Protein AF-A0AAU9JEK8-F1 (afdb_monomer_lite)

Organism: NCBI:txid1481888

pLDDT: mean 70.21, std 20.93, range [31.23, 92.94]

Secondary structure (DSSP, 8-state):
------------HHHHHHHHHHHHHHHHHHHHHHHHHHTSHHHHHHHHHHHHHHHHHHHHHHTT--HHHHHHHHHHHHHHHHHHHHHHHHHHHHH-HHHHHHSHHHHHHHHHHHHHHHHHHHHHHHTT--SHHHHHHHHHHHHHHHHHHHHHHHHHHHHHHHHTTSSSGGGTSSS--S----------S---S---SSSSSSS-------------

Sequence (216 aa):
MENISNTKGVFSPIEIISASNLLKKQRRNLKVMLSRFYYSKISKILYLFFIMLTVWLLAGIIFGLSQLYFAIAVILLVLMLILAIFEVVYRVFMEGNVTFFSEKWNIADVTCLSISCLICCISFGIAGLISYAGEILAVLINLVRLLLIYF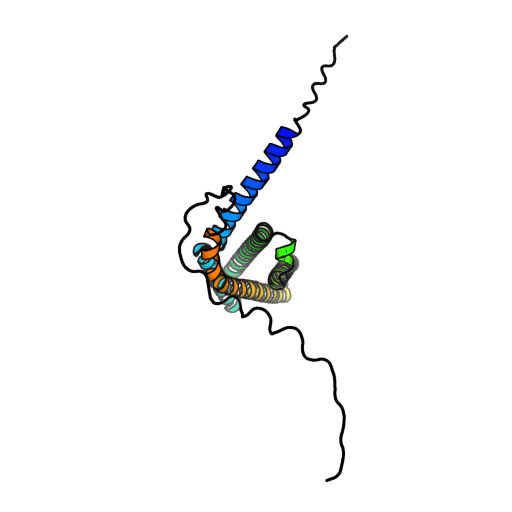KLLRMLNRMKNTEISVNDLNGYGYSNEVQTPTSKDVSDKEINDQEKYNDGVFKFHESSRTDESEG

Structure (mmCIF, N/CA/C/O backbone):
data_AF-A0AAU9JEK8-F1
#
_entry.id   AF-A0AAU9JEK8-F1
#
loop_
_atom_site.group_PDB
_atom_site.id
_atom_site.type_symbol
_atom_site.label_atom_id
_atom_site.label_alt_id
_atom_site.label_comp_id
_atom_site.label_asym_id
_atom_site.label_entity_id
_atom_site.label_seq_id
_atom_site.pdbx_PDB_ins_code
_atom_site.Cartn_x
_atom_site.Cartn_y
_atom_site.Cartn_z
_atom_site.occupancy
_atom_site.B_iso_or_equiv
_atom_site.auth_seq_id
_atom_site.auth_comp_id
_atom_site.auth_asym_id
_atom_site.auth_atom_id
_atom_site.pdbx_PDB_model_num
ATOM 1 N N . MET A 1 1 ? 26.501 12.786 61.036 1.00 40.50 1 MET A N 1
ATOM 2 C CA . MET A 1 1 ? 26.260 11.606 60.182 1.00 40.50 1 MET A CA 1
ATOM 3 C C . MET A 1 1 ? 24.870 11.750 59.607 1.00 40.50 1 MET A C 1
ATOM 5 O O . MET A 1 1 ? 23.923 11.900 60.368 1.00 40.50 1 MET A O 1
ATOM 9 N N . GLU A 1 2 ? 24.804 11.876 58.286 1.00 36.56 2 GLU A N 1
ATOM 10 C CA . GLU A 1 2 ? 23.610 12.233 57.524 1.00 36.56 2 GLU A CA 1
ATOM 11 C C . GLU A 1 2 ? 22.519 11.170 57.639 1.00 36.56 2 GLU A C 1
ATOM 13 O O . GLU A 1 2 ? 22.757 9.973 57.480 1.00 36.56 2 GLU A O 1
ATOM 18 N N . ASN A 1 3 ? 21.309 11.643 57.916 1.00 40.28 3 ASN A N 1
ATOM 19 C CA . ASN A 1 3 ? 20.100 10.844 57.914 1.00 40.28 3 ASN A CA 1
ATOM 20 C C . ASN A 1 3 ? 19.669 10.692 56.449 1.00 40.28 3 ASN A C 1
ATOM 22 O O . ASN A 1 3 ? 19.211 11.653 55.833 1.00 40.28 3 ASN A O 1
ATOM 26 N N . ILE A 1 4 ? 19.877 9.510 55.870 1.00 50.03 4 ILE A N 1
ATOM 27 C CA . ILE A 1 4 ? 19.468 9.202 54.497 1.00 50.03 4 ILE A CA 1
ATOM 28 C C . ILE A 1 4 ? 17.936 9.120 54.474 1.00 50.03 4 ILE A C 1
ATOM 30 O O . ILE A 1 4 ? 17.342 8.085 54.781 1.00 50.03 4 ILE A O 1
ATOM 34 N N . SER A 1 5 ? 17.288 10.224 54.105 1.00 49.06 5 SER A N 1
ATOM 35 C CA . SER A 1 5 ? 15.871 10.276 53.751 1.00 49.06 5 SER A CA 1
ATOM 36 C C . SER A 1 5 ? 15.657 9.567 52.413 1.00 49.06 5 SER A C 1
ATOM 38 O O . SER A 1 5 ? 15.651 10.159 51.338 1.00 49.06 5 SER A O 1
ATOM 40 N N . ASN A 1 6 ? 15.482 8.249 52.469 1.00 43.00 6 ASN A N 1
ATOM 41 C CA . ASN A 1 6 ? 15.129 7.446 51.304 1.00 43.00 6 ASN A CA 1
ATOM 42 C C . ASN A 1 6 ? 13.612 7.543 51.059 1.00 43.00 6 ASN A C 1
ATOM 44 O O . ASN A 1 6 ? 12.853 6.607 51.308 1.00 43.00 6 ASN A O 1
ATOM 48 N N . THR A 1 7 ? 13.152 8.700 50.585 1.00 48.22 7 THR A N 1
ATOM 49 C CA . THR A 1 7 ? 11.803 8.901 50.037 1.00 48.22 7 THR A CA 1
ATOM 50 C C . THR A 1 7 ? 11.705 8.233 48.666 1.00 48.22 7 THR A C 1
ATOM 52 O O . THR A 1 7 ? 11.628 8.875 47.620 1.00 48.22 7 THR A O 1
ATOM 55 N N . LYS A 1 8 ? 11.694 6.897 48.649 1.00 50.59 8 LYS A N 1
ATOM 56 C CA . LYS A 1 8 ? 11.219 6.149 47.484 1.00 50.59 8 LYS A CA 1
ATOM 57 C C . LYS A 1 8 ? 9.708 6.324 47.429 1.00 50.59 8 LYS A C 1
ATOM 59 O O . LYS A 1 8 ? 8.990 5.727 48.223 1.00 50.59 8 LYS A O 1
ATOM 64 N N . GLY A 1 9 ? 9.256 7.193 46.526 1.00 54.62 9 GLY A N 1
ATOM 65 C CA . GLY A 1 9 ? 7.851 7.413 46.205 1.00 54.62 9 GLY A CA 1
ATOM 66 C C . GLY A 1 9 ? 7.169 6.097 45.846 1.00 54.62 9 GLY A C 1
ATOM 67 O O . GLY A 1 9 ? 7.267 5.610 44.722 1.00 54.62 9 GLY A O 1
ATOM 68 N N . VAL A 1 10 ? 6.502 5.509 46.834 1.00 52.62 10 VAL A N 1
ATOM 69 C CA . VAL A 1 10 ? 5.574 4.402 46.649 1.00 52.62 10 VAL A CA 1
ATOM 70 C C . VAL A 1 10 ? 4.307 5.031 46.090 1.00 52.62 10 VAL A C 1
ATOM 72 O O . VAL A 1 10 ? 3.484 5.544 46.844 1.00 52.62 10 VAL A O 1
ATOM 75 N N . PHE A 1 11 ? 4.180 5.054 44.763 1.00 55.59 11 PHE A N 1
ATOM 76 C CA . PHE A 1 11 ? 2.896 5.340 44.130 1.00 55.59 11 PHE A CA 1
ATOM 77 C C . PHE A 1 11 ? 1.850 4.417 44.753 1.00 55.59 11 PHE A C 1
ATOM 79 O O . PHE A 1 11 ? 2.025 3.193 44.783 1.00 55.59 11 PHE A O 1
ATOM 86 N N . SER A 1 12 ? 0.788 5.008 45.295 1.00 58.62 12 SER A N 1
ATOM 87 C CA . SER A 1 12 ? -0.292 4.251 45.917 1.00 58.62 12 SER A CA 1
ATOM 88 C C . SER A 1 12 ? -0.895 3.302 44.870 1.00 58.62 12 SER A C 1
ATOM 90 O O . SER A 1 12 ? -1.142 3.731 43.739 1.00 58.62 12 SER A O 1
ATOM 92 N N . PRO A 1 13 ? -1.191 2.031 45.203 1.00 59.28 13 PRO A N 1
ATOM 93 C CA . PRO A 1 13 ? -1.849 1.096 44.285 1.00 59.28 13 PRO A CA 1
ATOM 94 C C . PRO A 1 13 ? -3.120 1.683 43.647 1.00 59.28 13 PRO A C 1
ATOM 96 O O . PRO A 1 13 ? -3.447 1.377 42.502 1.00 59.28 13 PRO A O 1
ATOM 99 N N . ILE A 1 14 ? -3.800 2.587 44.359 1.00 60.38 14 ILE A N 1
ATOM 100 C CA . ILE A 1 14 ? -5.015 3.283 43.920 1.00 60.38 14 ILE A CA 1
ATOM 101 C C . ILE A 1 14 ? -4.718 4.263 42.768 1.00 60.38 14 ILE A C 1
ATOM 103 O O . ILE A 1 14 ? -5.499 4.361 41.819 1.00 60.38 14 ILE A O 1
ATOM 107 N N . GLU A 1 15 ? -3.566 4.937 42.792 1.00 59.31 15 GLU A N 1
ATOM 108 C CA . GLU A 1 15 ? -3.129 5.858 41.733 1.00 59.31 15 GLU A CA 1
ATOM 109 C C . GLU A 1 15 ? -2.743 5.102 40.455 1.00 59.31 15 GLU A C 1
ATOM 111 O O . GLU A 1 15 ? -3.094 5.525 39.351 1.00 59.31 15 GLU A O 1
ATOM 116 N N . ILE A 1 16 ? -2.113 3.929 40.594 1.00 61.06 16 ILE A N 1
ATOM 117 C CA . ILE A 1 16 ? -1.742 3.058 39.466 1.00 61.06 16 ILE A CA 1
ATOM 118 C C . ILE A 1 16 ? -3.001 2.480 38.793 1.00 61.06 16 ILE A C 1
ATOM 120 O O . ILE A 1 16 ? -3.101 2.449 37.561 1.00 61.06 16 ILE A O 1
ATOM 124 N N . ILE A 1 17 ? -4.005 2.081 39.582 1.00 62.56 17 ILE A N 1
ATOM 125 C CA . ILE A 1 17 ? -5.293 1.587 39.070 1.00 62.56 17 ILE A CA 1
ATOM 126 C C . ILE A 1 17 ? -6.051 2.712 38.346 1.00 62.56 17 ILE A C 1
ATOM 128 O O . ILE A 1 17 ? -6.541 2.495 37.234 1.00 62.56 17 ILE A O 1
ATOM 132 N N . SER A 1 18 ? -6.077 3.926 38.906 1.00 64.31 18 SER A N 1
ATOM 133 C CA . SER A 1 18 ? -6.700 5.104 38.283 1.00 64.31 18 SER A CA 1
ATOM 134 C C . SER A 1 18 ? -6.038 5.483 36.950 1.00 64.31 18 SER A C 1
ATOM 136 O O . SER A 1 18 ? -6.721 5.581 35.925 1.00 64.31 18 SER A O 1
ATOM 138 N N . ALA A 1 19 ? -4.704 5.580 36.912 1.00 67.31 19 ALA A N 1
ATOM 139 C CA . ALA A 1 19 ? -3.955 5.886 35.693 1.00 67.31 19 ALA A CA 1
ATOM 140 C C . ALA A 1 19 ? -4.162 4.819 34.604 1.00 67.31 19 ALA A C 1
ATOM 142 O O . ALA A 1 19 ? -4.384 5.147 33.435 1.00 67.31 19 ALA A O 1
ATOM 143 N N . SER A 1 20 ? -4.181 3.535 34.978 1.00 70.19 20 SER A N 1
ATOM 144 C CA . SER A 1 20 ? -4.430 2.440 34.031 1.00 70.19 20 SER A CA 1
ATOM 145 C C . SER A 1 20 ? -5.839 2.490 33.418 1.00 70.19 20 SER A C 1
ATOM 147 O O . SER A 1 20 ? -6.014 2.207 32.229 1.00 70.19 20 SER A O 1
ATOM 149 N N . ASN A 1 21 ? -6.844 2.906 34.193 1.00 73.56 21 ASN A N 1
ATOM 150 C CA . ASN A 1 21 ? -8.224 3.043 33.730 1.00 73.56 21 ASN A CA 1
ATOM 151 C C . ASN A 1 21 ? -8.407 4.276 32.832 1.00 73.56 21 ASN A C 1
ATOM 153 O O . ASN A 1 21 ? -9.113 4.196 31.822 1.00 73.56 21 ASN A O 1
ATOM 157 N N . LEU A 1 22 ? -7.715 5.380 33.127 1.00 73.38 22 LEU A N 1
ATOM 158 C CA . LEU A 1 22 ? -7.681 6.564 32.264 1.00 73.38 22 LEU A CA 1
ATOM 159 C C . LEU A 1 22 ? -7.010 6.269 30.917 1.00 73.38 22 LEU A C 1
ATOM 161 O O . LEU A 1 22 ? -7.574 6.607 29.875 1.00 73.38 22 LEU A O 1
ATOM 165 N N . LEU A 1 23 ? -5.878 5.558 30.912 1.00 76.38 23 LEU A N 1
ATOM 166 C CA . LEU A 1 23 ? -5.201 5.132 29.680 1.00 76.38 23 LEU A CA 1
ATOM 167 C C . LEU A 1 23 ? -6.080 4.198 28.838 1.00 76.38 23 LEU A C 1
ATOM 169 O O . LEU A 1 23 ? -6.168 4.354 27.618 1.00 76.38 23 LEU A O 1
ATOM 173 N N . LYS A 1 24 ? -6.798 3.260 29.472 1.00 77.62 24 LYS A N 1
ATOM 174 C CA . LYS A 1 24 ? -7.780 2.402 28.784 1.00 77.62 24 LYS A CA 1
ATOM 175 C C . LYS A 1 24 ? -8.913 3.222 28.160 1.00 77.62 24 LYS A C 1
ATOM 177 O O . LYS A 1 24 ? -9.286 2.959 27.014 1.00 77.62 24 LYS A O 1
ATOM 182 N N . LYS A 1 25 ? -9.440 4.222 28.875 1.00 77.06 25 LYS A N 1
ATOM 183 C CA . LYS A 1 25 ? -10.507 5.107 28.379 1.00 77.06 25 LYS A CA 1
ATOM 184 C C . LYS A 1 25 ? -10.027 5.964 27.205 1.00 77.06 25 LYS A C 1
ATOM 186 O O . LYS A 1 25 ? -10.695 6.003 26.174 1.00 77.06 25 LYS A O 1
ATOM 191 N N . GLN A 1 26 ? -8.848 6.576 27.312 1.00 80.56 26 GLN A N 1
ATOM 192 C CA . GLN A 1 26 ? -8.247 7.354 26.224 1.00 80.56 26 GLN A CA 1
ATOM 193 C C . GLN A 1 26 ? -7.974 6.490 24.990 1.00 80.56 26 GLN A C 1
ATOM 195 O O . GLN A 1 26 ? -8.337 6.880 23.882 1.00 80.56 26 GLN A O 1
ATOM 200 N N . ARG A 1 27 ? -7.431 5.278 25.169 1.00 79.56 27 ARG A N 1
ATOM 201 C CA . ARG A 1 27 ? -7.212 4.328 24.068 1.00 79.56 27 ARG A CA 1
ATOM 202 C C . ARG A 1 27 ? -8.519 3.949 23.374 1.00 79.56 27 ARG A C 1
ATOM 204 O O . ARG A 1 27 ? -8.547 3.867 22.148 1.00 79.56 27 ARG A O 1
ATOM 211 N N . ARG A 1 28 ? -9.603 3.741 24.130 1.00 80.12 28 ARG A N 1
ATOM 212 C CA . AR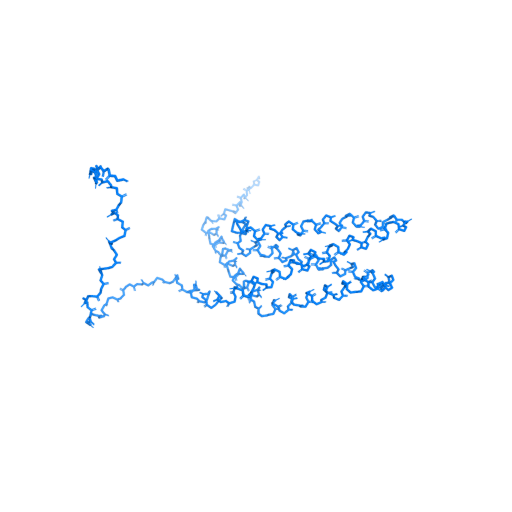G A 1 28 ? -10.933 3.452 23.569 1.00 80.12 28 ARG A CA 1
ATOM 213 C C . ARG A 1 28 ? -11.472 4.643 22.771 1.00 80.12 28 ARG A C 1
ATOM 215 O O . ARG A 1 28 ? -11.923 4.445 21.648 1.00 80.12 28 ARG A O 1
ATOM 222 N N . ASN A 1 29 ? -11.366 5.860 23.298 1.00 80.50 29 ASN A N 1
ATOM 223 C CA . ASN A 1 29 ? -11.816 7.067 22.599 1.00 80.50 29 ASN A CA 1
ATOM 224 C C . ASN A 1 29 ? -11.028 7.307 21.306 1.00 80.50 29 ASN A C 1
ATOM 226 O O . ASN A 1 29 ? -11.627 7.556 20.260 1.00 80.50 29 ASN A O 1
ATOM 230 N N . LEU A 1 30 ? -9.700 7.157 21.359 1.00 82.81 30 LEU A N 1
ATOM 231 C CA . LEU A 1 30 ? -8.834 7.268 20.189 1.00 82.81 30 LEU A CA 1
ATOM 232 C C . LEU A 1 30 ? -9.221 6.235 19.127 1.00 82.81 30 LEU A C 1
ATOM 234 O O . LEU A 1 30 ? -9.398 6.581 17.966 1.00 82.81 30 LEU A O 1
ATOM 238 N N . LYS A 1 31 ? -9.433 4.980 19.535 1.00 80.75 31 LYS A N 1
ATOM 239 C CA . LYS A 1 31 ? -9.868 3.893 18.652 1.00 80.75 31 LYS A CA 1
ATOM 240 C C . LYS A 1 31 ? -11.189 4.210 17.940 1.00 80.75 31 LYS A C 1
ATOM 242 O O . LYS A 1 31 ? -11.297 3.994 16.737 1.00 80.75 31 LYS A O 1
ATOM 247 N N . VAL A 1 32 ? -12.175 4.748 18.661 1.00 80.12 32 VAL A N 1
ATOM 248 C CA . VAL A 1 32 ? -13.479 5.127 18.088 1.00 80.12 32 VAL A CA 1
ATOM 249 C C . VAL A 1 32 ? -13.329 6.287 17.103 1.00 80.12 32 VAL A C 1
ATOM 251 O O . VAL A 1 32 ? -13.846 6.207 15.988 1.00 80.12 32 VAL A O 1
ATOM 254 N N . MET A 1 33 ? -12.583 7.335 17.464 1.00 81.50 33 MET A N 1
ATOM 255 C CA . MET A 1 33 ? -12.317 8.460 16.558 1.00 81.50 33 MET A CA 1
ATOM 256 C C . MET A 1 33 ? -11.614 8.008 15.279 1.00 81.50 33 MET A C 1
ATOM 258 O O . MET A 1 33 ? -12.041 8.373 14.184 1.00 81.50 33 MET A O 1
ATOM 262 N N . LEU A 1 34 ? -10.595 7.159 15.414 1.00 82.38 34 LEU A N 1
ATOM 263 C CA . LEU A 1 34 ? -9.907 6.559 14.280 1.00 82.38 34 LEU A CA 1
ATOM 264 C C . LEU A 1 34 ? -10.888 5.757 13.408 1.00 82.38 34 LEU A C 1
ATOM 266 O O . LEU A 1 34 ? -10.989 6.007 12.210 1.00 82.38 34 LEU A O 1
ATOM 270 N N . SER A 1 35 ? -11.715 4.889 13.995 1.00 82.19 35 SER A N 1
ATOM 271 C CA . SER A 1 35 ? -12.656 4.088 13.196 1.00 82.19 35 SER A CA 1
ATOM 272 C C . SER A 1 35 ? -13.631 4.939 12.388 1.00 82.19 35 SER A C 1
ATOM 274 O O . SER A 1 35 ? -13.874 4.648 11.217 1.00 82.19 35 SER A O 1
ATOM 276 N N . ARG A 1 36 ? -14.112 6.048 12.959 1.00 82.25 36 ARG A N 1
ATOM 277 C CA . ARG A 1 36 ? -14.990 6.988 12.256 1.00 82.25 36 ARG A CA 1
ATOM 278 C C . ARG A 1 36 ? -14.280 7.653 11.084 1.00 82.25 36 ARG A C 1
ATOM 280 O O . ARG A 1 36 ? -14.879 7.810 10.025 1.00 82.25 36 ARG A O 1
ATOM 287 N N . PHE A 1 37 ? -13.010 8.017 11.252 1.00 83.50 37 PHE A N 1
ATOM 288 C CA . PHE A 1 37 ? -12.215 8.601 10.177 1.00 83.50 37 PHE A CA 1
ATOM 289 C C . PHE A 1 37 ? -11.942 7.593 9.052 1.00 83.50 37 PHE A C 1
ATOM 291 O O . PHE A 1 37 ? -12.109 7.918 7.877 1.00 83.50 37 PHE A O 1
ATOM 298 N N . TYR A 1 38 ? -11.588 6.356 9.396 1.00 83.31 38 TYR A N 1
ATOM 299 C CA . TYR A 1 38 ? -11.256 5.310 8.428 1.00 83.31 38 TYR A CA 1
ATOM 300 C C . TYR A 1 38 ? -12.445 4.858 7.581 1.00 83.31 38 TYR A C 1
ATOM 302 O O . TYR A 1 38 ? -12.305 4.661 6.380 1.00 83.31 38 TYR A O 1
ATOM 310 N N . TYR A 1 39 ? -13.631 4.744 8.178 1.00 80.94 39 TYR A N 1
ATOM 311 C CA . TYR A 1 39 ? -14.855 4.406 7.444 1.00 80.94 39 TYR A CA 1
ATOM 312 C C . TYR A 1 39 ? -15.579 5.633 6.872 1.00 80.94 39 TYR A C 1
ATOM 314 O O . TYR A 1 39 ? -16.669 5.509 6.314 1.00 80.94 39 TYR A O 1
ATOM 322 N N . SER A 1 40 ? -14.988 6.826 6.981 1.00 83.38 40 SER A N 1
ATOM 323 C CA . SER A 1 40 ? -15.568 8.040 6.414 1.00 83.38 40 SER A CA 1
ATOM 324 C C . SER A 1 40 ? -15.543 8.031 4.881 1.00 83.38 40 SER A C 1
ATOM 326 O O . SER A 1 40 ? -14.699 7.401 4.237 1.00 83.38 40 SER A O 1
ATOM 328 N N . LYS A 1 41 ? -16.428 8.835 4.279 1.00 83.56 41 LYS A N 1
ATOM 329 C CA . LYS A 1 41 ? -16.431 9.092 2.829 1.00 83.56 41 LYS A CA 1
ATOM 330 C C . LYS A 1 41 ? -15.093 9.655 2.331 1.00 83.56 41 LYS A C 1
ATOM 332 O O . LYS A 1 41 ? -14.695 9.362 1.210 1.00 83.56 41 LYS A O 1
ATOM 337 N N . ILE A 1 42 ? -14.379 10.409 3.172 1.00 85.31 42 ILE A N 1
ATOM 338 C CA . ILE A 1 42 ? -13.066 10.984 2.842 1.00 85.31 42 ILE A CA 1
ATOM 339 C C . ILE A 1 42 ? -12.050 9.868 2.584 1.00 85.31 42 ILE A C 1
ATOM 341 O O . ILE A 1 42 ? -11.325 9.921 1.594 1.00 85.31 42 ILE A O 1
ATOM 345 N N . SER A 1 43 ? -12.037 8.823 3.418 1.00 84.00 43 SER A N 1
ATOM 346 C CA . SER A 1 43 ? -11.130 7.687 3.225 1.00 84.00 43 SER A CA 1
ATOM 347 C C . SER A 1 43 ? -11.391 6.974 1.895 1.00 84.00 43 SER A C 1
ATOM 349 O O . SER A 1 43 ? -10.459 6.700 1.145 1.00 84.00 43 SER A O 1
ATOM 351 N N . LYS A 1 44 ? -12.663 6.776 1.524 1.00 84.38 44 LYS A N 1
ATOM 352 C CA . LYS A 1 44 ? -13.042 6.194 0.222 1.00 84.38 44 LYS A CA 1
ATOM 353 C C . LYS A 1 44 ? -12.552 7.022 -0.963 1.00 84.38 44 LYS A C 1
ATOM 355 O O . LYS A 1 44 ? -12.034 6.460 -1.926 1.00 84.38 44 LYS A O 1
ATOM 360 N N . ILE A 1 45 ? -12.691 8.346 -0.881 1.00 87.69 45 ILE A N 1
ATOM 361 C CA . ILE A 1 45 ? -12.191 9.269 -1.908 1.00 87.69 45 ILE A CA 1
ATOM 362 C C . ILE A 1 45 ? -10.667 9.156 -2.025 1.00 87.69 45 ILE A C 1
ATOM 364 O O . ILE A 1 45 ? -10.154 9.100 -3.140 1.00 87.69 45 ILE A O 1
ATOM 368 N N . LEU A 1 46 ? -9.946 9.043 -0.903 1.00 88.56 46 LEU A N 1
ATOM 369 C CA . LEU A 1 46 ? -8.496 8.825 -0.910 1.00 88.56 46 LEU A CA 1
ATOM 370 C C . LEU A 1 46 ? -8.113 7.508 -1.602 1.00 88.56 46 LEU A C 1
ATOM 372 O O . LEU A 1 46 ? -7.198 7.510 -2.422 1.00 88.56 46 LEU A O 1
ATOM 376 N N . TYR A 1 47 ? -8.824 6.401 -1.354 1.00 87.88 47 TYR A N 1
ATOM 377 C CA . TYR A 1 47 ? -8.571 5.142 -2.074 1.00 87.88 47 TYR A CA 1
ATOM 378 C C . TYR A 1 47 ? -8.805 5.272 -3.573 1.00 87.88 47 TYR A C 1
ATOM 380 O O . TYR A 1 47 ? -7.983 4.806 -4.359 1.00 87.88 47 TYR A O 1
ATOM 388 N N . LEU A 1 48 ? -9.890 5.931 -3.977 1.00 88.56 48 LEU A N 1
ATOM 389 C CA . LEU A 1 48 ? -10.177 6.160 -5.389 1.00 88.56 48 LEU A CA 1
ATOM 390 C C . LEU A 1 48 ? -9.101 7.037 -6.044 1.00 88.56 48 LEU A C 1
ATOM 392 O O . LEU A 1 48 ? -8.652 6.733 -7.147 1.00 88.56 48 LEU A O 1
ATOM 396 N N . PHE A 1 49 ? -8.625 8.065 -5.341 1.00 91.19 49 PHE A N 1
ATOM 397 C CA . PHE A 1 49 ? -7.498 8.881 -5.781 1.00 91.19 49 PHE A CA 1
ATOM 398 C C . PHE A 1 49 ? -6.220 8.048 -5.958 1.00 91.19 49 PHE A C 1
ATOM 400 O O . PHE A 1 49 ? -5.578 8.145 -7.001 1.00 91.19 49 PHE A O 1
ATOM 407 N N . PHE A 1 50 ? -5.878 7.173 -5.004 1.00 90.50 50 PHE A N 1
ATOM 408 C CA . PHE A 1 50 ? -4.719 6.284 -5.144 1.00 90.50 50 PHE A CA 1
ATOM 409 C C . PHE A 1 50 ? -4.867 5.298 -6.302 1.00 90.50 50 PHE A C 1
ATOM 411 O O . PHE A 1 50 ? -3.887 5.033 -6.996 1.00 90.50 50 PHE A O 1
ATOM 418 N N . ILE A 1 51 ? -6.072 4.786 -6.560 1.00 90.19 51 ILE A N 1
ATOM 419 C CA . ILE A 1 51 ? -6.341 3.932 -7.725 1.00 90.19 51 ILE A CA 1
ATOM 420 C C . ILE A 1 51 ? -6.078 4.711 -9.017 1.00 90.19 51 ILE A C 1
ATOM 422 O O . ILE A 1 51 ? -5.334 4.228 -9.869 1.00 90.19 51 ILE A O 1
ATOM 426 N N . MET A 1 52 ? -6.622 5.925 -9.143 1.00 92.44 52 MET A N 1
ATOM 427 C CA . MET A 1 52 ? -6.403 6.778 -10.318 1.00 92.44 52 MET A CA 1
ATOM 428 C C . M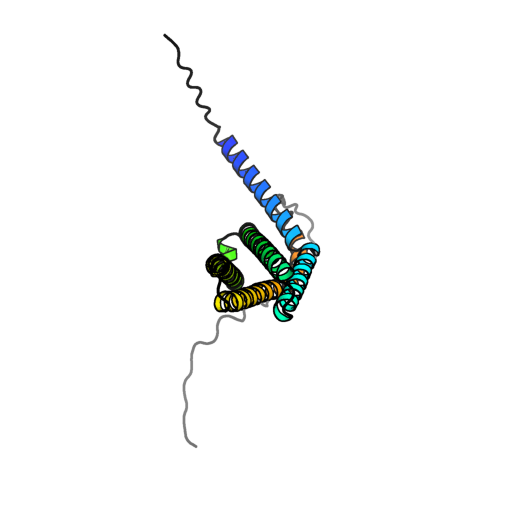ET A 1 52 ? -4.921 7.112 -10.509 1.00 92.44 52 MET A C 1
ATOM 430 O O . MET A 1 52 ? -4.408 7.008 -11.622 1.00 92.44 52 MET A O 1
ATOM 434 N N . LEU A 1 53 ? -4.212 7.435 -9.424 1.00 91.62 53 LEU A N 1
ATOM 435 C CA . LEU A 1 53 ? -2.772 7.686 -9.448 1.00 91.62 53 LEU A CA 1
ATOM 436 C C . LEU A 1 53 ? -1.993 6.445 -9.905 1.00 91.62 53 LEU A C 1
ATOM 438 O O . LEU A 1 53 ? -1.089 6.553 -10.727 1.00 91.62 53 LEU A O 1
ATOM 442 N N . THR A 1 54 ? -2.372 5.259 -9.426 1.00 88.62 54 THR A N 1
ATOM 443 C CA . THR A 1 54 ? -1.747 3.984 -9.811 1.00 88.62 54 THR A CA 1
ATOM 444 C C . THR A 1 54 ? -1.960 3.695 -11.299 1.00 88.62 54 THR A C 1
ATOM 446 O O . THR A 1 54 ? -1.015 3.328 -11.992 1.00 88.62 54 THR A O 1
ATOM 449 N N . VAL A 1 55 ? -3.168 3.919 -11.826 1.00 89.19 55 VAL A N 1
ATOM 450 C CA . VAL A 1 55 ? -3.464 3.759 -13.261 1.00 89.19 55 VAL A CA 1
ATOM 451 C C . VAL A 1 55 ? -2.678 4.762 -14.107 1.00 89.19 55 VAL A C 1
ATOM 453 O O . VAL A 1 55 ? -2.117 4.388 -15.135 1.00 89.19 55 VAL A O 1
ATOM 456 N N . TRP A 1 56 ? -2.591 6.019 -13.667 1.00 90.38 56 TRP A N 1
ATOM 457 C CA . TRP A 1 56 ? -1.822 7.051 -14.362 1.00 90.38 56 TRP A CA 1
ATOM 458 C C . TRP A 1 56 ? -0.330 6.704 -14.438 1.00 90.38 56 TRP A C 1
ATOM 460 O O . TRP A 1 56 ? 0.266 6.787 -15.512 1.00 90.38 56 TRP A O 1
ATOM 470 N N . LEU A 1 57 ? 0.252 6.235 -13.332 1.00 88.50 57 LEU A N 1
ATOM 471 C CA . LEU A 1 57 ? 1.638 5.765 -13.286 1.00 88.50 57 LEU A CA 1
ATOM 472 C C . LEU A 1 57 ? 1.865 4.530 -14.166 1.00 88.50 57 LEU A C 1
ATOM 474 O O . LEU A 1 57 ? 2.887 4.444 -14.846 1.00 88.50 57 LEU A O 1
ATOM 478 N N . LEU A 1 58 ? 0.911 3.594 -14.189 1.00 86.06 58 LEU A N 1
ATOM 479 C CA . LEU A 1 58 ? 0.978 2.406 -15.042 1.00 86.06 58 LEU A CA 1
ATOM 480 C C . LEU A 1 58 ? 1.008 2.797 -16.522 1.00 86.06 58 LEU A C 1
ATOM 482 O O . LEU A 1 58 ? 1.861 2.315 -17.265 1.00 86.06 58 LEU A O 1
ATOM 486 N N . ALA A 1 59 ? 0.113 3.697 -16.934 1.00 86.44 59 ALA A N 1
ATOM 487 C CA . ALA A 1 59 ? 0.083 4.212 -18.296 1.00 86.44 59 ALA A CA 1
ATOM 488 C C . ALA A 1 59 ? 1.421 4.869 -18.655 1.00 86.44 59 ALA A C 1
ATOM 490 O O . ALA A 1 59 ? 2.002 4.556 -19.690 1.00 86.44 59 ALA A O 1
ATOM 491 N N . GLY A 1 60 ? 1.956 5.720 -17.780 1.00 84.31 60 GLY A N 1
ATOM 492 C CA . GLY A 1 60 ? 3.213 6.404 -18.056 1.00 84.31 60 GLY A CA 1
ATOM 493 C C . GLY A 1 60 ? 4.433 5.486 -18.173 1.00 84.31 60 GLY A C 1
ATOM 494 O O . GLY A 1 60 ? 5.317 5.759 -18.985 1.00 84.31 60 GLY A O 1
ATOM 495 N N . ILE A 1 61 ? 4.464 4.375 -17.430 1.00 81.56 61 ILE A N 1
ATOM 496 C CA . ILE A 1 61 ? 5.502 3.342 -17.575 1.00 81.56 61 ILE A CA 1
ATOM 497 C C . ILE A 1 61 ? 5.342 2.585 -18.902 1.00 81.56 61 ILE A C 1
ATOM 499 O O . ILE A 1 61 ? 6.333 2.361 -19.592 1.00 81.56 61 ILE A O 1
ATOM 503 N N . ILE A 1 62 ? 4.114 2.219 -19.287 1.00 81.88 62 ILE A N 1
ATOM 504 C CA . ILE A 1 62 ? 3.843 1.465 -20.526 1.00 81.88 62 ILE A CA 1
ATOM 505 C C . ILE A 1 62 ? 4.144 2.300 -21.775 1.00 81.88 62 ILE A C 1
ATOM 507 O O . ILE A 1 62 ? 4.729 1.789 -22.727 1.00 81.88 62 ILE A O 1
ATOM 511 N N . PHE A 1 63 ? 3.774 3.582 -21.779 1.00 83.50 63 PHE A N 1
ATOM 512 C CA . PHE A 1 63 ? 3.997 4.476 -22.921 1.00 83.50 63 PHE A CA 1
ATOM 513 C C . PHE A 1 63 ? 5.437 5.000 -23.024 1.00 83.50 63 PHE A C 1
ATOM 515 O O . PHE A 1 63 ? 5.718 5.815 -23.900 1.00 83.50 63 PHE A O 1
ATOM 522 N N . GLY A 1 64 ? 6.351 4.537 -22.162 1.00 71.12 64 GLY A N 1
ATOM 523 C CA . GLY A 1 64 ? 7.773 4.864 -22.262 1.00 71.12 64 GLY A CA 1
ATOM 524 C C . GLY A 1 64 ? 8.055 6.358 -22.106 1.00 71.12 64 GLY A C 1
ATOM 525 O O . GLY A 1 64 ? 8.846 6.920 -22.864 1.00 71.12 64 GLY A O 1
ATOM 526 N N . LEU A 1 65 ? 7.386 7.019 -21.153 1.00 70.50 65 LEU A N 1
ATOM 527 C CA . LEU A 1 65 ? 7.650 8.427 -20.851 1.00 70.50 65 LEU A CA 1
ATOM 528 C C . LEU A 1 65 ? 9.111 8.637 -20.406 1.00 70.50 65 LEU A C 1
ATOM 530 O O . LEU A 1 65 ? 9.797 7.706 -19.992 1.00 70.50 65 LEU A O 1
ATOM 534 N N . SER A 1 66 ? 9.584 9.883 -20.506 1.00 79.19 66 SER A N 1
ATOM 535 C CA . SER A 1 66 ? 10.985 10.272 -20.281 1.00 79.19 66 SER A CA 1
ATOM 536 C C . SER A 1 66 ? 11.596 9.727 -18.977 1.00 79.19 66 SER A C 1
ATOM 538 O O . SER A 1 66 ? 10.899 9.466 -17.998 1.00 79.19 66 SER A O 1
ATOM 540 N N . GLN A 1 67 ? 12.932 9.640 -18.911 1.00 79.00 67 GLN A N 1
ATOM 541 C CA . GLN A 1 67 ? 13.652 9.203 -17.700 1.00 79.00 67 GLN A CA 1
ATOM 542 C C . GLN A 1 67 ? 13.251 9.989 -16.437 1.00 79.00 67 GLN A C 1
ATOM 544 O O . GLN A 1 67 ? 13.167 9.422 -15.347 1.00 79.00 67 GLN A O 1
ATOM 549 N N . LEU A 1 68 ? 12.938 11.282 -16.583 1.00 82.50 68 LEU A N 1
ATOM 550 C CA . LEU A 1 68 ? 12.430 12.113 -15.490 1.00 82.50 68 LEU A CA 1
ATOM 551 C C . LEU A 1 68 ? 11.078 11.605 -14.967 1.00 82.50 68 LEU A C 1
ATOM 553 O O . LEU A 1 68 ? 10.872 11.540 -13.756 1.00 82.50 68 LEU A O 1
ATOM 557 N N . TYR A 1 69 ? 10.171 11.212 -15.865 1.00 84.75 69 TYR A N 1
ATOM 558 C CA . TYR A 1 69 ? 8.889 10.624 -15.485 1.00 84.75 69 TYR A CA 1
ATOM 559 C C . TYR A 1 69 ? 9.088 9.315 -14.720 1.00 84.75 69 TYR A C 1
ATOM 561 O O . TYR A 1 69 ? 8.464 9.117 -13.680 1.00 84.75 69 TYR A O 1
ATOM 569 N N . PHE A 1 70 ? 9.992 8.450 -15.188 1.00 81.81 70 PHE A N 1
ATOM 570 C CA . PHE A 1 70 ? 10.309 7.198 -14.502 1.00 81.81 70 PHE A CA 1
ATOM 571 C C . PHE A 1 70 ? 10.816 7.441 -13.071 1.00 81.81 70 PHE A C 1
ATOM 573 O O . PHE A 1 70 ? 10.332 6.810 -12.132 1.00 81.81 70 PHE A O 1
ATOM 580 N N . ALA A 1 71 ? 11.718 8.409 -12.874 1.00 82.56 71 ALA A N 1
ATOM 581 C CA . ALA A 1 71 ? 12.207 8.774 -11.544 1.00 82.56 71 ALA A CA 1
ATOM 582 C C . ALA A 1 71 ? 11.076 9.268 -10.620 1.00 82.56 71 ALA A C 1
ATOM 584 O O . ALA A 1 71 ? 10.955 8.810 -9.481 1.00 82.56 71 ALA A O 1
ATOM 585 N N . ILE A 1 72 ? 10.206 10.153 -11.120 1.00 86.69 72 ILE A N 1
ATOM 586 C CA . ILE A 1 72 ? 9.039 10.651 -10.372 1.00 86.69 72 ILE A CA 1
ATOM 587 C C . ILE A 1 72 ? 8.082 9.499 -10.030 1.00 86.69 72 ILE A C 1
ATOM 589 O O . ILE A 1 72 ? 7.604 9.408 -8.897 1.00 86.69 72 ILE A O 1
ATOM 593 N N . ALA A 1 73 ? 7.836 8.591 -10.976 1.00 85.75 73 ALA A N 1
ATOM 594 C CA . ALA A 1 73 ? 6.979 7.430 -10.778 1.00 85.75 73 ALA A CA 1
ATOM 595 C C . ALA A 1 73 ? 7.507 6.519 -9.664 1.00 85.75 73 ALA A C 1
ATOM 597 O O . ALA A 1 73 ? 6.746 6.133 -8.778 1.00 85.75 73 ALA A O 1
ATOM 598 N N . VAL A 1 74 ? 8.811 6.233 -9.647 1.00 83.94 74 VAL A N 1
ATOM 599 C CA . VAL A 1 74 ? 9.445 5.433 -8.588 1.00 83.94 74 VAL A CA 1
ATOM 600 C C . VAL A 1 74 ? 9.274 6.091 -7.216 1.00 83.94 74 VAL A C 1
ATOM 602 O O . VAL A 1 74 ? 8.883 5.413 -6.263 1.00 83.94 74 VAL A O 1
ATOM 605 N N . ILE A 1 75 ? 9.490 7.406 -7.106 1.00 88.06 75 ILE A N 1
ATOM 606 C CA . ILE A 1 75 ? 9.302 8.144 -5.844 1.00 88.06 75 ILE A CA 1
ATOM 607 C C . ILE A 1 75 ? 7.848 8.036 -5.364 1.00 88.06 75 ILE A C 1
ATOM 609 O O . ILE A 1 75 ? 7.597 7.701 -4.203 1.00 88.06 75 ILE A O 1
ATOM 613 N N . LEU A 1 76 ? 6.879 8.256 -6.256 1.00 90.69 76 LEU A N 1
ATOM 614 C CA . LEU A 1 76 ? 5.456 8.147 -5.928 1.00 90.69 76 LEU A CA 1
ATOM 615 C C . LEU A 1 76 ? 5.062 6.721 -5.512 1.00 90.69 76 LEU A C 1
ATOM 617 O O . LEU A 1 76 ? 4.280 6.554 -4.576 1.00 90.69 76 LEU A O 1
ATOM 621 N N . LEU A 1 77 ? 5.635 5.688 -6.133 1.00 87.31 77 LEU A N 1
ATOM 622 C CA . LEU A 1 77 ? 5.410 4.288 -5.750 1.00 87.31 77 LEU A CA 1
ATOM 623 C C . LEU A 1 77 ? 5.954 3.960 -4.356 1.00 87.31 77 LEU A C 1
ATOM 625 O O . LEU A 1 77 ? 5.351 3.168 -3.624 1.00 87.31 77 LEU A O 1
ATOM 629 N N . VAL A 1 78 ? 7.089 4.547 -3.973 1.00 89.62 78 VAL A N 1
ATOM 630 C CA . VAL A 1 78 ? 7.635 4.419 -2.615 1.00 89.62 78 VAL A CA 1
ATOM 631 C C . VAL A 1 78 ? 6.723 5.113 -1.608 1.00 89.62 78 VAL A C 1
ATOM 633 O O . VAL A 1 78 ? 6.371 4.501 -0.600 1.00 89.62 78 VAL A O 1
ATOM 636 N N . LEU A 1 79 ? 6.259 6.329 -1.903 1.00 91.75 79 LEU A N 1
ATOM 637 C CA . LEU A 1 79 ? 5.313 7.044 -1.042 1.00 91.75 79 LEU A CA 1
ATOM 638 C C . LEU A 1 79 ? 3.998 6.273 -0.867 1.00 91.75 79 LEU A C 1
ATOM 640 O O . LEU A 1 79 ? 3.533 6.105 0.260 1.00 91.75 79 LEU A O 1
ATOM 644 N N . MET A 1 80 ? 3.428 5.734 -1.947 1.00 90.25 80 MET A N 1
ATOM 645 C CA . MET A 1 80 ? 2.225 4.899 -1.866 1.00 90.25 80 MET A CA 1
ATOM 646 C C . MET A 1 80 ? 2.453 3.623 -1.048 1.00 90.25 80 MET A C 1
ATOM 648 O O . MET A 1 80 ? 1.571 3.227 -0.288 1.00 90.25 80 MET A O 1
ATOM 652 N N . LEU A 1 81 ? 3.632 2.998 -1.147 1.00 90.75 81 LEU A N 1
ATOM 653 C CA . LEU A 1 81 ? 3.974 1.837 -0.323 1.00 90.75 81 LEU A CA 1
ATOM 654 C C . LEU A 1 81 ? 4.039 2.203 1.165 1.00 90.75 81 LEU A C 1
ATOM 656 O O . LEU A 1 81 ? 3.476 1.487 1.988 1.00 90.75 81 LEU A O 1
ATOM 660 N N . ILE A 1 82 ? 4.664 3.329 1.511 1.00 92.94 82 ILE A N 1
ATOM 661 C CA . ILE A 1 82 ? 4.726 3.825 2.894 1.00 92.94 82 ILE A CA 1
ATOM 662 C C . ILE A 1 82 ? 3.313 4.063 3.440 1.00 92.94 82 ILE A C 1
ATOM 664 O O . ILE A 1 82 ? 2.981 3.594 4.528 1.00 92.94 82 ILE A O 1
ATOM 668 N N . LEU A 1 83 ? 2.450 4.727 2.668 1.00 91.94 83 LEU A N 1
ATOM 669 C CA . LEU A 1 83 ? 1.053 4.946 3.050 1.00 91.94 83 LEU A CA 1
ATOM 670 C C . LEU A 1 83 ? 0.292 3.624 3.215 1.00 91.94 83 LEU A C 1
ATOM 672 O O . LEU A 1 83 ? -0.465 3.469 4.171 1.00 91.94 83 LEU A O 1
ATOM 676 N N . ALA A 1 84 ? 0.539 2.643 2.346 1.00 90.12 84 ALA A N 1
ATOM 677 C CA . ALA A 1 84 ? -0.043 1.309 2.450 1.00 90.12 84 ALA A CA 1
ATOM 678 C C . ALA A 1 84 ? 0.433 0.539 3.697 1.00 90.12 84 ALA A C 1
ATOM 680 O O . ALA A 1 84 ? -0.343 -0.255 4.232 1.00 90.12 84 ALA A O 1
ATOM 681 N N . ILE A 1 85 ? 1.667 0.764 4.164 1.00 92.56 85 ILE A N 1
ATOM 682 C CA . ILE A 1 85 ? 2.171 0.229 5.439 1.00 92.56 85 ILE A CA 1
ATOM 683 C C . ILE A 1 85 ? 1.442 0.892 6.606 1.00 92.56 85 ILE A C 1
ATOM 685 O O . ILE A 1 85 ? 0.899 0.187 7.457 1.00 92.56 85 ILE A O 1
ATOM 689 N N . PHE A 1 86 ? 1.379 2.227 6.632 1.00 92.12 86 PHE A N 1
ATOM 690 C CA . PHE A 1 86 ? 0.668 2.959 7.685 1.00 92.12 86 PHE A CA 1
ATOM 691 C C . PHE A 1 86 ? -0.795 2.535 7.790 1.00 92.12 86 PHE A C 1
ATOM 693 O O . PHE A 1 86 ? -1.304 2.344 8.888 1.00 92.12 86 PHE A O 1
ATOM 700 N N . GLU A 1 87 ? -1.448 2.329 6.654 1.00 90.19 87 GLU A N 1
ATOM 701 C CA . GLU A 1 87 ? -2.823 1.851 6.555 1.00 90.19 87 GLU A CA 1
ATOM 702 C C . GLU A 1 87 ? -3.018 0.468 7.203 1.00 90.19 87 GLU A C 1
ATOM 704 O O . GLU A 1 87 ? -3.950 0.274 7.985 1.00 90.19 87 GLU A O 1
ATOM 709 N N . VAL A 1 88 ? -2.113 -0.482 6.949 1.00 91.00 88 VAL A N 1
ATOM 710 C CA . VAL A 1 88 ? -2.161 -1.813 7.577 1.00 91.00 88 VAL A CA 1
ATOM 711 C C . VAL A 1 88 ? -1.896 -1.722 9.078 1.00 91.00 88 VAL A C 1
ATOM 713 O O . VAL A 1 88 ? -2.648 -2.294 9.864 1.00 91.00 88 VAL A O 1
ATOM 716 N N . VAL A 1 89 ? -0.876 -0.968 9.499 1.00 91.56 89 VAL A N 1
ATOM 717 C CA . VAL A 1 89 ? -0.564 -0.755 10.926 1.00 91.56 89 VAL A CA 1
ATOM 718 C C . VAL A 1 89 ? -1.760 -0.142 11.653 1.00 91.56 89 VAL A C 1
ATOM 720 O O . VAL A 1 89 ? -2.121 -0.560 12.755 1.00 91.56 89 VAL A O 1
ATOM 723 N N . TYR A 1 90 ? -2.414 0.817 11.009 1.00 89.25 90 TYR A N 1
ATOM 724 C CA . TYR A 1 90 ? -3.614 1.456 11.510 1.00 89.25 90 TYR A CA 1
ATOM 725 C C . TYR A 1 90 ? -4.768 0.461 11.687 1.00 89.25 90 TYR A C 1
ATOM 727 O O . TYR A 1 90 ? -5.393 0.435 12.750 1.00 89.25 90 TYR A O 1
ATOM 735 N N . ARG A 1 91 ? -5.025 -0.406 10.697 1.00 87.38 91 ARG A N 1
ATOM 736 C CA . ARG A 1 91 ? -6.025 -1.480 10.823 1.00 87.38 91 ARG A CA 1
ATOM 737 C C . ARG A 1 91 ? -5.701 -2.446 11.953 1.00 87.38 91 ARG A C 1
ATOM 739 O O . ARG A 1 91 ? -6.590 -2.757 12.739 1.00 87.38 91 ARG A O 1
ATOM 746 N N . VAL A 1 92 ? -4.444 -2.868 12.089 1.00 90.06 92 VAL A N 1
ATOM 747 C CA . VAL A 1 92 ? -4.007 -3.747 13.187 1.00 90.06 92 VAL A CA 1
ATOM 748 C C . VAL A 1 92 ? -4.283 -3.095 14.545 1.00 90.06 92 VAL A C 1
ATOM 750 O O . VAL A 1 92 ? -4.804 -3.747 15.451 1.00 90.06 92 VAL A O 1
ATOM 753 N N . PHE A 1 93 ? -4.012 -1.794 14.689 1.00 87.44 93 PHE A N 1
ATOM 754 C CA . PHE A 1 93 ? -4.316 -1.051 15.915 1.00 87.44 93 PHE A CA 1
ATOM 755 C C . PHE A 1 93 ? -5.826 -0.981 16.209 1.00 87.44 93 PHE A C 1
ATOM 757 O O . PHE A 1 93 ? -6.240 -1.080 17.370 1.00 87.44 93 PHE A O 1
ATOM 764 N N . MET A 1 94 ? -6.657 -0.833 15.173 1.00 84.31 94 MET A N 1
ATOM 765 C CA . MET A 1 94 ? -8.113 -0.759 15.305 1.00 84.31 94 MET A CA 1
ATOM 766 C C . MET A 1 94 ? -8.791 -2.117 15.515 1.00 84.31 94 MET A C 1
ATOM 768 O O . MET A 1 94 ? -9.704 -2.234 16.321 1.00 84.31 94 MET A O 1
ATOM 772 N N . GLU A 1 95 ? -8.394 -3.171 14.830 1.00 83.69 95 GLU A N 1
ATOM 773 C CA . GLU A 1 95 ? -9.053 -4.476 14.967 1.00 83.69 95 GLU A CA 1
ATOM 774 C C . GLU A 1 95 ? -8.469 -5.261 16.153 1.00 83.69 95 GLU A C 1
ATOM 776 O O . GLU A 1 95 ? -9.186 -5.989 16.842 1.00 83.69 95 GLU A O 1
ATOM 781 N N . GLY A 1 96 ? -7.200 -5.002 16.485 1.00 84.50 96 GLY A N 1
ATOM 782 C CA . GLY A 1 96 ? -6.406 -5.784 17.424 1.00 84.50 96 GLY A CA 1
ATOM 783 C C . GLY A 1 96 ? -5.788 -7.001 16.736 1.00 84.50 96 GLY A C 1
ATOM 784 O O . GLY A 1 96 ? -6.388 -7.585 15.840 1.00 84.50 96 GLY A O 1
ATOM 785 N N . ASN A 1 97 ? -4.588 -7.402 17.166 1.00 87.88 97 ASN A N 1
ATOM 786 C CA . ASN A 1 97 ? -3.785 -8.415 16.467 1.00 87.88 97 ASN A CA 1
ATOM 787 C C . ASN A 1 97 ? -4.546 -9.727 16.210 1.00 87.88 97 ASN A C 1
ATOM 789 O O . ASN A 1 97 ? -4.526 -10.233 15.096 1.00 87.88 97 ASN A O 1
ATOM 793 N N . VAL A 1 98 ? -5.242 -10.266 17.217 1.00 87.31 98 VAL A N 1
ATOM 794 C CA . VAL A 1 98 ? -5.923 -11.570 17.106 1.00 87.31 98 VAL A CA 1
ATOM 795 C C . VAL A 1 98 ? -7.048 -11.529 16.069 1.00 87.31 98 VAL A C 1
ATOM 797 O O . VAL A 1 98 ? -7.122 -12.403 15.212 1.00 87.31 98 VAL A O 1
ATOM 800 N N . THR A 1 99 ? -7.889 -10.495 16.113 1.00 87.12 99 THR A N 1
ATOM 801 C CA . THR A 1 99 ? -9.002 -10.317 15.171 1.00 87.12 99 THR A CA 1
ATOM 802 C C . THR A 1 99 ? -8.503 -9.974 13.771 1.00 87.12 99 THR A C 1
ATOM 804 O O . THR A 1 99 ? -9.037 -10.466 12.786 1.00 87.12 99 THR A O 1
ATOM 807 N N . PHE A 1 100 ? -7.448 -9.163 13.667 1.00 89.75 100 PHE A N 1
ATOM 808 C CA . PHE A 1 100 ? -6.884 -8.787 12.376 1.00 89.75 100 PHE A CA 1
ATOM 809 C C . PHE A 1 100 ? -6.324 -10.011 11.640 1.00 89.75 100 PHE A C 1
ATOM 811 O O . PHE A 1 100 ? -6.625 -10.211 10.466 1.00 89.75 100 PHE A O 1
ATOM 818 N N . PHE A 1 101 ? -5.544 -10.853 12.327 1.00 91.62 101 PHE A N 1
ATOM 819 C CA . PHE A 1 101 ? -4.920 -12.035 11.725 1.00 91.62 101 PHE A CA 1
ATOM 820 C C . PHE A 1 101 ? -5.847 -13.253 11.616 1.00 91.62 101 PHE A C 1
ATOM 822 O O . PHE A 1 101 ? -5.456 -14.233 10.990 1.00 91.62 101 PHE A O 1
ATOM 829 N N . SER A 1 102 ? -7.062 -13.228 12.171 1.00 90.75 102 SER A N 1
ATOM 830 C CA . SER A 1 102 ? -8.040 -14.298 11.924 1.00 90.75 102 SER A CA 1
ATOM 831 C C . SER A 1 102 ? -8.710 -14.166 10.551 1.00 90.75 102 SER A C 1
ATOM 833 O O . SER A 1 102 ? -9.150 -15.161 9.969 1.00 90.75 102 SER A O 1
ATOM 835 N N . GLU A 1 103 ? -8.753 -12.955 9.987 1.00 86.62 103 GLU A N 1
ATOM 836 C CA . GLU A 1 103 ? -9.350 -12.703 8.681 1.00 86.62 103 GLU A CA 1
ATOM 837 C C . GLU A 1 103 ? -8.350 -13.007 7.549 1.00 86.62 103 GLU A C 1
ATOM 839 O O . GLU A 1 103 ? -7.359 -12.301 7.351 1.00 86.62 103 GLU A O 1
ATOM 844 N N . LYS A 1 104 ? -8.638 -14.040 6.739 1.00 89.44 104 LYS A N 1
ATOM 845 C CA . LYS A 1 104 ? -7.797 -14.458 5.591 1.00 89.44 104 LYS A CA 1
ATOM 846 C C . LYS A 1 104 ? -7.463 -13.303 4.643 1.00 89.44 104 LYS A C 1
ATOM 848 O O . LYS A 1 104 ? -6.388 -13.254 4.049 1.00 89.44 104 LYS A O 1
ATOM 853 N N . TRP A 1 105 ? -8.390 -12.361 4.515 1.00 85.88 105 TRP A N 1
ATOM 854 C CA . TRP A 1 105 ? -8.230 -11.171 3.701 1.00 85.88 105 TRP A CA 1
ATOM 855 C C . TRP A 1 105 ? -7.115 -10.256 4.234 1.00 85.88 105 TRP A C 1
ATOM 857 O O . TRP A 1 105 ? -6.205 -9.884 3.490 1.00 85.88 105 TRP A O 1
ATOM 867 N N . ASN A 1 106 ? -7.113 -9.944 5.525 1.00 88.94 106 ASN A N 1
ATOM 868 C CA . ASN A 1 106 ? -6.058 -9.135 6.133 1.00 88.94 106 ASN A CA 1
ATOM 869 C C . ASN A 1 106 ? -4.676 -9.795 5.992 1.00 88.94 106 ASN A C 1
ATOM 871 O O . ASN A 1 106 ? -3.704 -9.109 5.678 1.00 88.94 106 ASN A O 1
ATOM 875 N N . ILE A 1 107 ? -4.595 -11.125 6.123 1.00 90.06 107 ILE A N 1
ATOM 876 C CA . ILE A 1 107 ? -3.350 -11.872 5.878 1.00 90.06 107 ILE A CA 1
ATOM 877 C C . ILE A 1 107 ? -2.871 -11.661 4.439 1.00 90.06 107 ILE A C 1
ATOM 879 O O . ILE A 1 107 ? -1.719 -11.296 4.229 1.00 90.06 107 ILE A O 1
ATOM 883 N N . ALA A 1 108 ? -3.750 -11.830 3.450 1.00 88.50 108 ALA A N 1
ATOM 884 C CA . ALA A 1 108 ? -3.394 -11.635 2.047 1.00 88.50 108 ALA A CA 1
ATOM 885 C C . ALA A 1 108 ? -2.921 -10.198 1.746 1.00 88.50 108 ALA A C 1
ATOM 887 O O . ALA A 1 108 ? -1.996 -10.017 0.954 1.00 88.50 108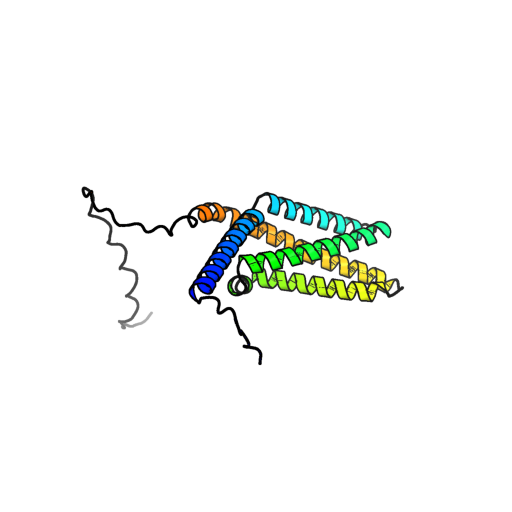 ALA A O 1
ATOM 888 N N . ASP A 1 109 ? -3.504 -9.186 2.398 1.00 87.25 109 ASP A N 1
ATOM 889 C CA . ASP A 1 109 ? -3.052 -7.792 2.275 1.00 87.25 109 ASP A CA 1
ATOM 890 C C . ASP A 1 109 ? -1.638 -7.613 2.840 1.00 87.25 109 ASP A C 1
ATOM 892 O O . ASP A 1 109 ? -0.798 -6.971 2.204 1.00 87.25 109 ASP A O 1
ATOM 896 N N . VAL A 1 110 ? -1.357 -8.201 4.008 1.00 90.94 110 VAL A N 1
ATOM 897 C CA . VAL A 1 110 ? -0.020 -8.194 4.620 1.00 90.94 110 VAL A CA 1
ATOM 898 C C . VAL A 1 110 ? 0.983 -8.921 3.730 1.00 90.94 110 VAL A C 1
ATOM 900 O O . VAL A 1 110 ? 2.063 -8.394 3.487 1.00 90.94 110 VAL A O 1
ATOM 903 N N . THR A 1 111 ? 0.638 -10.089 3.186 1.00 90.38 111 THR A N 1
ATOM 904 C CA . THR A 1 111 ? 1.508 -10.835 2.266 1.00 90.38 111 THR A CA 1
ATOM 905 C C . THR A 1 111 ? 1.815 -10.023 1.009 1.00 90.38 111 THR A C 1
ATOM 907 O O . THR A 1 111 ? 2.978 -9.900 0.631 1.00 90.38 111 THR A O 1
ATOM 910 N N . CYS A 1 112 ? 0.801 -9.411 0.391 1.00 89.31 112 CYS A N 1
ATOM 911 C CA . CYS A 1 112 ? 0.970 -8.543 -0.775 1.00 89.31 112 CYS A CA 1
ATOM 912 C C . CYS A 1 112 ? 1.894 -7.353 -0.471 1.00 89.31 112 CYS A C 1
ATOM 914 O O . CYS A 1 112 ? 2.753 -6.995 -1.283 1.00 89.31 112 CYS A O 1
ATOM 916 N N . LEU A 1 113 ? 1.741 -6.753 0.711 1.00 91.31 113 LEU A N 1
ATOM 917 C CA . LEU A 1 113 ? 2.572 -5.647 1.170 1.00 91.31 113 LEU A CA 1
ATOM 918 C C . LEU A 1 113 ? 4.022 -6.089 1.405 1.00 91.31 113 LEU A C 1
ATOM 920 O O . LEU A 1 113 ? 4.938 -5.435 0.915 1.00 91.31 113 LEU A O 1
ATOM 924 N N . SER A 1 114 ? 4.234 -7.222 2.075 1.00 91.81 114 SER A N 1
ATOM 925 C CA . SER A 1 114 ? 5.563 -7.798 2.309 1.00 91.81 114 SER A CA 1
ATOM 926 C C . SER A 1 114 ? 6.282 -8.117 0.999 1.00 91.81 114 SER A C 1
ATOM 928 O O . SER A 1 114 ? 7.444 -7.751 0.837 1.00 91.81 114 SER A O 1
ATOM 930 N N . ILE A 1 115 ? 5.586 -8.722 0.028 1.00 91.38 115 ILE A N 1
ATOM 931 C CA . ILE A 1 115 ? 6.128 -8.974 -1.316 1.00 91.38 115 ILE A CA 1
ATOM 932 C C . ILE A 1 115 ? 6.494 -7.652 -2.001 1.00 91.38 115 ILE A C 1
ATOM 934 O O . ILE A 1 115 ? 7.576 -7.534 -2.570 1.00 91.38 115 ILE A O 1
ATOM 938 N N . SER A 1 116 ? 5.639 -6.631 -1.899 1.00 89.75 116 SER A N 1
ATOM 939 C CA . SER A 1 116 ? 5.903 -5.307 -2.482 1.00 89.75 116 SER A CA 1
ATOM 940 C C . SER A 1 116 ? 7.124 -4.620 -1.854 1.00 89.75 116 SER A C 1
ATOM 942 O O . SER A 1 116 ? 7.890 -3.964 -2.562 1.00 89.75 116 SER A O 1
ATOM 944 N N . CYS A 1 117 ? 7.340 -4.791 -0.547 1.00 91.12 117 CYS A N 1
ATOM 945 C CA . CYS A 1 117 ? 8.537 -4.316 0.148 1.00 91.12 117 CYS A CA 1
ATOM 946 C C . CYS A 1 117 ? 9.797 -5.053 -0.321 1.00 91.12 117 CYS A C 1
ATOM 948 O O . CYS A 1 117 ? 10.784 -4.401 -0.652 1.00 91.12 117 CYS A O 1
ATOM 950 N N . LEU A 1 118 ? 9.755 -6.387 -0.410 1.00 90.62 118 LEU A N 1
ATOM 951 C CA . LEU A 1 118 ? 10.879 -7.188 -0.913 1.00 90.62 118 LEU A CA 1
ATOM 952 C C . LEU A 1 118 ? 11.254 -6.784 -2.339 1.00 90.62 118 LEU A C 1
ATOM 954 O O . LEU A 1 118 ? 12.425 -6.550 -2.631 1.00 90.62 118 LEU A O 1
ATOM 958 N N . ILE A 1 119 ? 10.248 -6.624 -3.199 1.00 88.00 119 ILE A N 1
ATOM 959 C CA . ILE A 1 119 ? 10.415 -6.113 -4.557 1.00 88.00 119 ILE A CA 1
ATOM 960 C C . ILE A 1 119 ? 11.105 -4.742 -4.539 1.00 88.00 119 ILE A C 1
ATOM 962 O O . ILE A 1 119 ? 12.069 -4.543 -5.270 1.00 88.00 119 ILE A O 1
ATOM 966 N N . CYS A 1 120 ? 10.671 -3.815 -3.679 1.00 86.19 120 CYS A N 1
ATOM 967 C CA . CYS A 1 120 ? 11.292 -2.495 -3.558 1.00 86.19 120 CYS A CA 1
ATOM 968 C C . CYS A 1 120 ? 12.783 -2.577 -3.179 1.00 86.19 120 CYS A C 1
ATOM 970 O O . CYS A 1 120 ? 13.594 -1.836 -3.734 1.00 86.19 120 CYS A O 1
ATOM 972 N N . CYS A 1 121 ? 13.153 -3.476 -2.263 1.00 87.25 121 CYS A N 1
ATOM 973 C CA . CYS A 1 121 ? 14.549 -3.692 -1.873 1.00 87.25 121 CYS A CA 1
ATOM 974 C C . CYS A 1 121 ? 15.383 -4.260 -3.030 1.00 87.25 121 CYS A C 1
ATOM 976 O O . CYS A 1 121 ? 16.489 -3.786 -3.284 1.00 87.25 121 CYS A O 1
ATOM 978 N N . ILE A 1 122 ? 14.836 -5.236 -3.761 1.00 84.88 122 ILE A N 1
ATOM 979 C CA . ILE A 1 122 ? 15.489 -5.835 -4.931 1.00 84.88 122 ILE A CA 1
ATOM 980 C C . ILE A 1 122 ? 15.683 -4.783 -6.032 1.00 84.88 122 ILE A C 1
ATOM 982 O O . ILE A 1 122 ? 16.773 -4.677 -6.590 1.00 84.88 122 ILE A O 1
ATOM 986 N N . SER A 1 123 ? 14.672 -3.949 -6.296 1.00 79.69 123 SER A N 1
ATOM 987 C CA . SER A 1 123 ? 14.767 -2.841 -7.253 1.00 79.69 123 SER A CA 1
ATOM 988 C C . SER A 1 123 ? 15.893 -1.868 -6.912 1.00 79.69 123 SER A C 1
ATOM 990 O O . SER A 1 123 ? 16.595 -1.426 -7.815 1.00 79.69 123 SER A O 1
ATOM 992 N N . PHE A 1 124 ? 16.096 -1.555 -5.629 1.00 79.44 124 PHE A N 1
ATOM 993 C CA . PHE A 1 124 ? 17.185 -0.674 -5.203 1.00 79.44 124 PHE A CA 1
ATOM 994 C C . PHE A 1 124 ? 18.566 -1.299 -5.453 1.00 79.44 124 PHE A C 1
ATOM 996 O O . PHE A 1 124 ? 19.482 -0.607 -5.885 1.00 79.44 124 PHE A O 1
ATOM 1003 N N . GLY A 1 125 ? 18.702 -2.614 -5.250 1.00 75.62 125 GLY A N 1
ATOM 1004 C CA . GLY A 1 125 ? 19.935 -3.342 -5.567 1.00 75.62 125 GLY A CA 1
ATOM 1005 C C . GLY A 1 125 ? 20.233 -3.407 -7.070 1.00 75.62 125 GLY A C 1
ATOM 1006 O O . GLY A 1 125 ? 21.384 -3.269 -7.475 1.00 75.62 125 GLY A O 1
ATOM 1007 N N . ILE A 1 126 ? 19.200 -3.570 -7.905 1.00 73.06 126 ILE A N 1
ATOM 1008 C CA . ILE A 1 126 ? 19.339 -3.650 -9.370 1.00 73.06 126 ILE A CA 1
ATOM 1009 C C . ILE A 1 126 ? 19.559 -2.269 -9.999 1.00 73.06 126 ILE A C 1
ATOM 1011 O O . ILE A 1 126 ? 20.249 -2.178 -11.007 1.00 73.06 126 ILE A O 1
ATOM 1015 N N . ALA A 1 127 ? 19.046 -1.188 -9.403 1.00 63.62 127 ALA A N 1
ATOM 1016 C CA . ALA A 1 127 ? 19.232 0.176 -9.912 1.00 63.62 127 ALA A CA 1
ATOM 1017 C C . ALA A 1 127 ? 20.711 0.610 -10.003 1.00 63.62 127 ALA A C 1
ATOM 1019 O O . ALA A 1 127 ? 21.027 1.549 -10.728 1.00 63.62 127 ALA A O 1
ATOM 1020 N N . GLY A 1 128 ? 21.621 -0.078 -9.301 1.00 59.31 128 GLY A N 1
ATOM 1021 C CA . GLY A 1 128 ? 23.067 0.114 -9.435 1.00 59.31 128 GLY A CA 1
ATOM 1022 C C . GLY A 1 128 ? 23.711 -0.604 -10.632 1.00 59.31 128 GLY A C 1
ATOM 1023 O O . GLY A 1 128 ? 24.865 -0.321 -10.950 1.00 59.31 128 GLY A O 1
ATOM 1024 N N . LEU A 1 129 ? 23.008 -1.523 -11.307 1.00 60.50 129 LEU A N 1
ATOM 1025 C CA . LEU A 1 129 ? 23.516 -2.212 -12.495 1.00 60.50 129 LEU A CA 1
ATOM 1026 C C . LEU A 1 129 ? 23.267 -1.378 -13.757 1.00 60.50 129 LEU A C 1
ATOM 1028 O O . LEU A 1 129 ? 22.157 -1.329 -14.284 1.00 60.50 129 LEU A O 1
ATOM 1032 N N . ILE A 1 130 ? 24.341 -0.796 -14.292 1.00 58.00 130 ILE A N 1
ATOM 1033 C CA . ILE A 1 130 ? 24.374 -0.081 -15.577 1.00 58.00 130 ILE A CA 1
ATOM 1034 C C . ILE A 1 130 ? 24.339 -1.113 -16.717 1.00 58.00 130 ILE A C 1
ATOM 1036 O O . ILE A 1 130 ? 25.349 -1.417 -17.349 1.00 58.00 130 ILE A O 1
ATOM 1040 N N . SER A 1 131 ? 23.188 -1.740 -16.941 1.00 73.25 131 SER A N 1
ATOM 1041 C CA . SER A 1 131 ? 22.986 -2.644 -18.076 1.00 73.25 131 SER A CA 1
ATOM 1042 C C . SER A 1 131 ? 21.569 -2.504 -18.622 1.00 73.25 131 SER A C 1
ATOM 1044 O O . SER A 1 131 ? 20.619 -2.392 -17.850 1.00 73.25 131 SER A O 1
ATOM 1046 N N . TYR A 1 132 ? 21.412 -2.587 -19.947 1.00 72.88 132 TYR A N 1
ATOM 1047 C CA . TYR A 1 132 ? 20.100 -2.565 -20.611 1.00 72.88 132 TYR A CA 1
ATOM 1048 C C . TYR A 1 132 ? 19.151 -3.658 -20.087 1.00 72.88 132 TYR A C 1
ATOM 1050 O O . TYR A 1 132 ? 17.947 -3.449 -19.962 1.00 72.88 132 TYR A O 1
ATOM 1058 N N . ALA A 1 133 ? 19.696 -4.823 -19.717 1.00 75.56 133 ALA A N 1
ATOM 1059 C CA . ALA A 1 133 ? 18.926 -5.889 -19.081 1.00 75.56 133 ALA A CA 1
ATOM 1060 C C . ALA A 1 133 ? 18.388 -5.471 -17.698 1.00 75.56 133 ALA A C 1
ATOM 1062 O O . ALA A 1 133 ? 17.261 -5.817 -17.346 1.00 75.56 133 ALA A O 1
ATOM 1063 N N . GLY A 1 134 ? 19.167 -4.695 -16.936 1.00 72.75 134 GLY A N 1
ATOM 1064 C CA . GLY A 1 134 ? 18.761 -4.130 -15.649 1.00 72.75 134 GLY A CA 1
ATOM 1065 C C . GLY A 1 134 ? 17.619 -3.122 -15.776 1.00 72.75 134 GLY A C 1
ATOM 1066 O O . GLY A 1 134 ? 16.704 -3.142 -14.957 1.00 72.75 134 GLY A O 1
ATOM 1067 N N . GLU A 1 135 ? 17.613 -2.305 -16.831 1.00 73.38 135 GLU A N 1
ATOM 1068 C CA . GLU A 1 135 ? 16.537 -1.341 -17.103 1.00 73.38 135 GLU A CA 1
ATOM 1069 C C . GLU A 1 135 ? 15.208 -2.042 -17.415 1.00 73.38 135 GLU A C 1
ATOM 1071 O O . GLU A 1 135 ? 14.185 -1.740 -16.796 1.00 73.38 135 GLU A O 1
ATOM 1076 N N . ILE A 1 136 ? 15.223 -3.037 -18.311 1.00 80.19 136 ILE A N 1
ATOM 1077 C CA . ILE A 1 136 ? 14.030 -3.831 -18.653 1.00 80.19 136 ILE A CA 1
ATOM 1078 C C . ILE A 1 136 ? 13.502 -4.559 -17.413 1.00 80.19 136 ILE A C 1
ATOM 1080 O O . ILE A 1 136 ? 12.297 -4.557 -17.143 1.00 80.19 136 ILE A O 1
ATOM 1084 N N . LEU A 1 137 ? 14.402 -5.153 -16.626 1.00 81.81 137 LEU A N 1
ATOM 1085 C CA . LEU A 1 137 ? 14.041 -5.848 -15.397 1.00 81.81 137 LEU A CA 1
ATOM 1086 C C . LEU A 1 137 ? 13.449 -4.883 -14.358 1.00 81.81 137 LEU A C 1
ATOM 1088 O O . LEU A 1 137 ? 12.447 -5.213 -13.725 1.00 81.81 137 LEU A O 1
ATOM 1092 N N . ALA A 1 138 ? 13.998 -3.676 -14.213 1.00 76.94 138 ALA A N 1
ATOM 1093 C CA . ALA A 1 138 ? 13.465 -2.652 -13.317 1.00 76.94 138 ALA A CA 1
ATOM 1094 C C . ALA A 1 138 ? 12.054 -2.200 -13.729 1.00 76.94 138 ALA A C 1
ATOM 1096 O O . ALA A 1 138 ? 11.183 -2.047 -12.868 1.00 76.94 138 ALA A O 1
ATOM 1097 N N . VAL A 1 139 ? 11.797 -2.032 -15.030 1.00 81.44 139 VAL A N 1
ATOM 1098 C CA . VAL A 1 139 ? 10.457 -1.725 -15.555 1.00 81.44 139 VAL A CA 1
ATOM 1099 C C . VAL A 1 139 ? 9.480 -2.858 -15.245 1.00 81.44 139 VAL A C 1
ATOM 1101 O O . VAL A 1 139 ? 8.408 -2.602 -14.694 1.00 81.44 139 VAL A O 1
ATOM 1104 N N . LEU A 1 140 ? 9.861 -4.109 -15.521 1.00 85.56 140 LEU A N 1
ATOM 1105 C CA . LEU A 1 140 ? 9.019 -5.280 -15.262 1.00 85.56 140 LEU A CA 1
ATOM 1106 C C . LEU A 1 140 ? 8.678 -5.413 -13.773 1.00 85.56 140 LEU A C 1
ATOM 1108 O O . LEU A 1 140 ? 7.520 -5.617 -13.408 1.00 85.56 140 LEU A O 1
ATOM 1112 N N . ILE A 1 141 ? 9.674 -5.244 -12.904 1.00 85.88 141 ILE A N 1
ATOM 1113 C CA . ILE A 1 141 ? 9.502 -5.306 -11.453 1.00 85.88 141 ILE A CA 1
ATOM 1114 C C . ILE A 1 141 ? 8.550 -4.202 -10.962 1.00 85.88 141 ILE A C 1
ATOM 1116 O O . ILE A 1 141 ? 7.647 -4.470 -10.162 1.00 85.88 141 ILE A O 1
ATOM 1120 N N . ASN A 1 142 ? 8.708 -2.970 -11.456 1.00 82.88 142 ASN A N 1
ATOM 1121 C CA . ASN A 1 142 ? 7.814 -1.866 -11.105 1.00 82.88 142 ASN A CA 1
ATOM 1122 C C . ASN A 1 142 ? 6.386 -2.104 -11.606 1.00 82.88 142 ASN A C 1
ATOM 1124 O O . ASN A 1 142 ? 5.435 -1.821 -10.877 1.00 82.88 142 ASN A O 1
ATOM 1128 N N . LEU A 1 143 ? 6.220 -2.687 -12.794 1.00 87.25 143 LEU A N 1
ATOM 1129 C CA . LEU A 1 143 ? 4.911 -3.044 -13.337 1.00 87.25 143 LEU A CA 1
ATOM 1130 C C . LEU A 1 143 ? 4.204 -4.086 -12.460 1.00 87.25 143 LEU A C 1
ATOM 1132 O O . LEU A 1 143 ? 3.043 -3.898 -12.096 1.00 87.25 143 LEU A O 1
ATOM 1136 N N . VAL A 1 144 ? 4.912 -5.137 -12.035 1.00 88.69 144 VAL A N 1
ATOM 1137 C CA . VAL A 1 144 ? 4.375 -6.139 -11.095 1.00 88.69 144 VAL A CA 1
ATOM 1138 C C . VAL A 1 144 ? 3.969 -5.484 -9.773 1.00 88.69 144 VAL A C 1
ATOM 1140 O O . VAL A 1 144 ? 2.875 -5.737 -9.265 1.00 88.69 144 VAL A O 1
ATOM 1143 N N . ARG A 1 145 ? 4.804 -4.594 -9.228 1.00 85.56 145 ARG A N 1
ATOM 1144 C CA . ARG A 1 145 ? 4.497 -3.861 -7.992 1.00 85.56 145 ARG A CA 1
ATOM 1145 C C . ARG A 1 145 ? 3.244 -2.994 -8.128 1.00 85.56 145 ARG A C 1
ATOM 1147 O O . ARG A 1 145 ? 2.419 -2.976 -7.215 1.00 85.56 145 ARG A O 1
ATOM 1154 N N . LEU A 1 146 ? 3.082 -2.301 -9.252 1.00 85.25 146 LEU A N 1
ATOM 1155 C CA . LEU A 1 146 ? 1.886 -1.510 -9.549 1.00 85.25 146 LEU A CA 1
ATOM 1156 C C . LEU A 1 146 ? 0.627 -2.368 -9.582 1.00 85.25 146 LEU A C 1
ATOM 1158 O O . LEU A 1 146 ? -0.376 -1.989 -8.980 1.00 85.25 146 LEU A O 1
ATOM 1162 N N . LEU A 1 147 ? 0.690 -3.535 -10.222 1.00 87.69 147 LEU A N 1
ATOM 1163 C CA . LEU A 1 147 ? -0.431 -4.470 -10.255 1.00 87.69 147 LEU A CA 1
ATOM 1164 C C . LEU A 1 147 ? -0.800 -4.950 -8.847 1.00 87.69 147 LEU A C 1
ATOM 1166 O O . LEU A 1 147 ? -1.974 -4.925 -8.488 1.00 87.69 147 LEU A O 1
ATOM 1170 N N . LEU A 1 148 ? 0.183 -5.316 -8.019 1.00 87.75 148 LEU A N 1
ATOM 1171 C CA . LEU A 1 148 ? -0.052 -5.731 -6.631 1.00 87.75 148 LEU A CA 1
ATOM 1172 C C . LEU A 1 148 ? -0.737 -4.631 -5.804 1.00 87.75 148 LEU A C 1
ATOM 1174 O O . LEU A 1 148 ? -1.737 -4.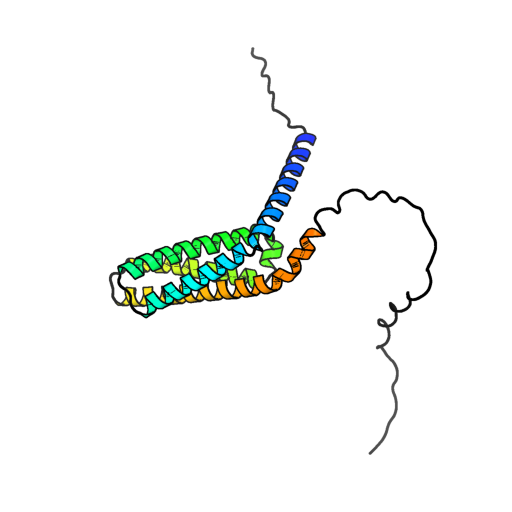891 -5.128 1.00 87.75 148 LEU A O 1
ATOM 1178 N N . ILE A 1 149 ? -0.244 -3.391 -5.892 1.00 86.62 149 ILE A N 1
ATOM 1179 C CA . ILE A 1 149 ? -0.847 -2.237 -5.209 1.00 86.62 149 ILE A CA 1
ATOM 1180 C C . ILE A 1 149 ? -2.271 -1.999 -5.722 1.00 86.62 149 ILE A C 1
ATOM 1182 O O . ILE A 1 149 ? -3.189 -1.824 -4.922 1.00 86.62 149 ILE A O 1
ATOM 1186 N N . TYR A 1 150 ? -2.480 -2.052 -7.037 1.00 87.81 150 TYR A N 1
ATOM 1187 C CA . TYR A 1 150 ? -3.792 -1.875 -7.652 1.00 87.81 150 TYR A CA 1
ATOM 1188 C C . TYR A 1 150 ? -4.804 -2.929 -7.176 1.00 87.81 150 TYR A C 1
ATOM 1190 O O . TYR A 1 150 ? -5.899 -2.575 -6.732 1.00 87.81 150 TYR A O 1
ATOM 1198 N N . PHE A 1 151 ? -4.429 -4.213 -7.179 1.00 88.19 151 PHE A N 1
ATOM 1199 C CA . PHE A 1 151 ? -5.279 -5.296 -6.676 1.00 88.19 151 PHE A CA 1
ATOM 1200 C C . PHE A 1 151 ? -5.624 -5.120 -5.193 1.00 88.19 151 PHE A C 1
ATOM 1202 O O . PHE A 1 151 ? -6.787 -5.298 -4.816 1.00 88.19 151 PHE A O 1
ATOM 1209 N N . LYS A 1 152 ? -4.654 -4.716 -4.357 1.00 87.00 152 LYS A N 1
ATOM 1210 C CA . LYS A 1 152 ? -4.905 -4.384 -2.944 1.00 87.00 152 LYS A CA 1
ATOM 1211 C C . LYS A 1 152 ? -5.951 -3.271 -2.827 1.00 87.00 152 LYS A C 1
ATOM 1213 O O . LYS A 1 152 ? -6.930 -3.427 -2.098 1.00 87.00 152 LYS A O 1
ATOM 1218 N N . LEU A 1 153 ? -5.762 -2.162 -3.545 1.00 86.75 153 LEU A N 1
ATOM 1219 C CA . LEU A 1 153 ? -6.647 -0.995 -3.479 1.00 86.75 153 LEU A CA 1
ATOM 1220 C C . LEU A 1 153 ? -8.074 -1.323 -3.944 1.00 86.75 153 LEU A C 1
ATOM 1222 O O . LEU A 1 153 ? -9.033 -0.956 -3.264 1.00 86.75 153 LEU A O 1
ATOM 1226 N N . LEU A 1 154 ? -8.230 -2.058 -5.050 1.00 86.88 154 LEU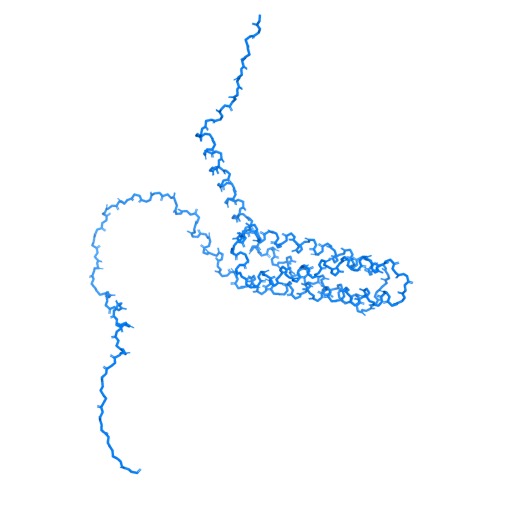 A N 1
ATOM 1227 C CA . LEU A 1 154 ? -9.540 -2.504 -5.539 1.00 86.88 154 LEU A CA 1
ATOM 1228 C C . LEU A 1 154 ? -10.276 -3.352 -4.506 1.00 86.88 154 LEU A C 1
ATOM 1230 O O . LEU A 1 154 ? -11.457 -3.143 -4.220 1.00 86.88 154 LEU A O 1
ATOM 1234 N N . ARG A 1 155 ? -9.572 -4.321 -3.926 1.00 84.25 155 ARG A N 1
ATOM 1235 C CA . ARG A 1 155 ? -10.164 -5.213 -2.937 1.00 84.25 155 ARG A CA 1
ATOM 1236 C C . ARG A 1 155 ? -10.561 -4.466 -1.669 1.00 84.25 155 ARG A C 1
ATOM 1238 O O . ARG A 1 155 ? -11.610 -4.740 -1.087 1.00 84.25 155 ARG A O 1
ATOM 1245 N N . MET A 1 156 ? -9.747 -3.502 -1.271 1.00 82.25 156 MET A N 1
ATOM 1246 C CA . MET A 1 156 ? -10.031 -2.646 -0.137 1.00 82.25 156 MET A CA 1
ATOM 1247 C C . MET A 1 156 ? -11.266 -1.764 -0.368 1.00 82.25 156 MET A C 1
ATOM 1249 O O . MET A 1 156 ? -12.131 -1.680 0.506 1.00 82.25 156 MET A O 1
ATOM 1253 N N . LEU A 1 157 ? -11.406 -1.185 -1.562 1.00 84.56 157 LEU A N 1
ATOM 1254 C CA . LEU A 1 157 ? -12.596 -0.428 -1.953 1.00 84.56 157 LEU A CA 1
ATOM 1255 C C . LEU A 1 157 ? -13.859 -1.307 -1.913 1.00 84.56 157 LEU A C 1
ATOM 1257 O O . LEU A 1 157 ? -14.884 -0.894 -1.366 1.00 84.56 157 LEU A O 1
ATOM 1261 N N . ASN A 1 158 ? -13.767 -2.545 -2.411 1.00 83.38 158 ASN A N 1
ATOM 1262 C CA . ASN A 1 158 ? -14.863 -3.516 -2.346 1.00 83.38 158 ASN A CA 1
ATOM 1263 C C . ASN A 1 158 ? -15.260 -3.847 -0.901 1.00 83.38 158 ASN A C 1
ATOM 1265 O O . ASN A 1 158 ? -16.450 -3.913 -0.593 1.00 83.38 158 ASN A O 1
ATOM 1269 N N . ARG A 1 159 ? -14.291 -3.993 0.011 1.00 79.56 159 ARG A N 1
ATOM 1270 C CA . ARG A 1 159 ? -14.576 -4.212 1.438 1.00 79.56 159 ARG A CA 1
ATOM 1271 C C . ARG A 1 159 ? -15.306 -3.015 2.047 1.00 79.56 159 ARG A C 1
ATOM 1273 O O . ARG A 1 159 ? -16.329 -3.195 2.698 1.00 79.56 159 ARG A O 1
ATOM 1280 N N . MET A 1 160 ? -14.842 -1.795 1.776 1.00 76.19 160 MET A N 1
ATOM 1281 C CA . MET A 1 160 ? -15.464 -0.573 2.298 1.00 76.19 160 MET A CA 1
ATOM 1282 C C . MET A 1 160 ? -16.892 -0.336 1.791 1.00 76.19 160 MET A C 1
ATOM 1284 O O . MET A 1 160 ? -17.686 0.301 2.486 1.00 76.19 160 MET A O 1
ATOM 1288 N N . LYS A 1 161 ? -17.233 -0.835 0.597 1.00 77.19 161 LYS A N 1
ATOM 1289 C CA . LYS A 1 161 ? -18.614 -0.837 0.094 1.00 77.19 161 LYS A CA 1
ATOM 1290 C C . LYS A 1 161 ? -19.517 -1.728 0.954 1.00 77.19 161 LYS A C 1
ATOM 1292 O O . LYS A 1 161 ? -20.628 -1.327 1.277 1.00 77.19 161 LYS A O 1
ATOM 1297 N N . ASN A 1 162 ? -19.022 -2.891 1.372 1.00 70.69 162 ASN A N 1
ATOM 1298 C CA . ASN A 1 162 ? -19.788 -3.843 2.179 1.00 70.69 162 ASN A CA 1
ATOM 1299 C C . ASN A 1 162 ? -19.937 -3.392 3.647 1.00 70.69 162 ASN A C 1
ATOM 1301 O O . ASN A 1 162 ? -20.928 -3.722 4.288 1.00 70.69 162 ASN A O 1
ATOM 1305 N N . THR A 1 163 ? -18.984 -2.618 4.181 1.00 67.19 163 THR A N 1
ATOM 1306 C CA . THR A 1 163 ? -18.999 -2.144 5.583 1.00 67.19 163 THR A CA 1
ATOM 1307 C C . THR A 1 163 ? -19.820 -0.865 5.805 1.00 67.19 163 THR A C 1
ATOM 1309 O O . THR A 1 163 ? -20.135 -0.525 6.941 1.00 67.19 163 THR A O 1
ATOM 1312 N N . GLU A 1 164 ? -20.216 -0.141 4.752 1.00 54.47 164 GLU A N 1
ATOM 1313 C CA . GLU A 1 164 ? -20.989 1.111 4.891 1.00 54.47 164 GLU A CA 1
ATOM 1314 C C . GLU A 1 164 ? -22.381 0.895 5.513 1.00 54.47 164 GLU A C 1
ATOM 1316 O O . GLU A 1 164 ? -22.960 1.821 6.072 1.00 54.47 164 GLU A O 1
ATOM 1321 N N . ILE A 1 165 ? -22.874 -0.346 5.499 1.00 49.25 165 ILE A N 1
ATOM 1322 C CA . ILE A 1 165 ? -24.157 -0.738 6.090 1.00 49.25 165 ILE A CA 1
ATOM 1323 C C . ILE A 1 165 ? -24.052 -0.899 7.625 1.00 49.25 165 ILE A C 1
ATOM 1325 O O . ILE A 1 165 ? -25.055 -0.743 8.310 1.00 49.25 165 ILE A O 1
ATOM 1329 N N . SER A 1 166 ? -22.857 -1.110 8.204 1.00 48.38 166 SER A N 1
ATOM 1330 C CA . SER A 1 166 ? -22.696 -1.452 9.634 1.00 48.38 166 SER A CA 1
ATOM 1331 C C . SER A 1 166 ? -22.261 -0.298 10.552 1.00 48.38 166 SER A C 1
ATOM 1333 O O . SER A 1 166 ? -22.153 -0.481 11.763 1.00 48.38 166 SER A O 1
ATOM 1335 N N . VAL A 1 167 ? -21.964 0.896 10.022 1.00 49.00 167 VAL A N 1
ATOM 1336 C CA . VAL A 1 167 ? -21.527 2.047 10.850 1.00 49.00 167 VAL A CA 1
ATOM 1337 C C . VAL A 1 167 ? -22.713 2.785 11.486 1.00 49.00 167 VAL A C 1
ATOM 1339 O O . VAL A 1 167 ? -22.540 3.411 12.532 1.00 49.00 167 VAL A O 1
ATOM 1342 N N . ASN A 1 168 ? -23.926 2.645 10.938 1.00 48.03 168 ASN A N 1
ATOM 1343 C CA . ASN A 1 168 ? -25.143 3.127 11.603 1.00 48.03 168 ASN A CA 1
ATOM 1344 C C . ASN A 1 168 ? -25.401 2.408 12.944 1.00 48.03 168 ASN A C 1
ATOM 1346 O O . ASN A 1 168 ? -25.909 3.036 13.870 1.00 48.03 168 ASN A O 1
ATOM 1350 N N . ASP A 1 169 ? -24.948 1.159 13.098 1.00 49.66 169 ASP A N 1
ATOM 1351 C CA . ASP A 1 169 ? -25.123 0.373 14.330 1.00 49.66 169 ASP A CA 1
ATOM 1352 C C . ASP A 1 169 ? -24.070 0.680 15.411 1.00 49.66 169 ASP A C 1
ATOM 1354 O O . ASP A 1 169 ? -24.280 0.438 16.601 1.00 49.66 169 ASP A O 1
ATOM 1358 N N . LEU A 1 170 ? -22.941 1.296 15.042 1.00 51.00 170 LEU A N 1
ATOM 1359 C CA . LEU A 1 170 ? -21.890 1.710 15.984 1.00 51.00 170 LEU A CA 1
ATOM 1360 C C . LEU A 1 170 ? -22.254 2.964 16.796 1.00 51.00 170 LEU A C 1
ATOM 1362 O O . LEU A 1 170 ? -21.578 3.269 17.780 1.00 51.00 170 LEU A O 1
ATOM 1366 N N . ASN A 1 171 ? -23.337 3.662 16.437 1.00 51.81 171 ASN A N 1
ATOM 1367 C CA . ASN A 1 171 ? -23.953 4.666 17.308 1.00 51.81 171 ASN A CA 1
ATOM 1368 C C . ASN A 1 171 ? -24.823 4.039 18.419 1.00 51.81 171 ASN A C 1
ATOM 1370 O O . ASN A 1 171 ? -25.106 4.727 19.396 1.00 51.81 171 ASN A O 1
ATOM 1374 N N . GLY A 1 172 ? -25.190 2.753 18.326 1.00 44.38 172 GLY A N 1
ATOM 1375 C CA . GLY A 1 172 ? -25.989 2.050 19.342 1.00 44.38 172 GLY A CA 1
ATOM 1376 C C . GLY A 1 172 ? -25.191 1.538 20.550 1.00 44.38 172 GLY A C 1
ATOM 1377 O O . GLY A 1 172 ? -25.739 1.394 21.636 1.00 44.38 172 GLY A O 1
ATOM 1378 N N . TYR A 1 173 ? -23.879 1.324 20.407 1.00 41.25 173 TYR A N 1
ATOM 1379 C CA . TYR A 1 173 ? -23.026 0.747 21.464 1.00 41.25 173 TYR A CA 1
ATOM 1380 C C . TYR A 1 173 ? -22.260 1.782 22.311 1.00 41.25 173 TYR A C 1
ATOM 1382 O O . TYR A 1 173 ? -21.415 1.427 23.135 1.00 41.25 173 TYR A O 1
ATOM 1390 N N . GLY A 1 174 ? -22.533 3.076 22.119 1.00 43.47 174 GLY A N 1
ATOM 1391 C CA . GLY A 1 174 ? -21.807 4.169 22.772 1.00 43.47 174 GLY A CA 1
ATOM 1392 C C . GLY A 1 174 ? -22.291 4.576 24.170 1.00 43.47 174 GLY A C 1
ATOM 1393 O O . GLY A 1 174 ? -21.608 5.380 24.797 1.00 43.47 174 GLY A O 1
ATOM 1394 N N . TYR A 1 175 ? -23.423 4.053 24.662 1.00 39.03 175 TYR A N 1
ATOM 1395 C CA . TYR A 1 175 ? -24.094 4.578 25.868 1.00 39.03 175 TYR A CA 1
ATOM 1396 C C . TYR A 1 175 ? -24.717 3.529 26.815 1.00 39.03 175 TYR A C 1
ATOM 1398 O O . TYR A 1 175 ? -25.535 3.882 27.651 1.00 39.03 175 TYR A O 1
ATOM 1406 N N . SER A 1 176 ? -24.343 2.247 26.761 1.00 38.84 176 SER A N 1
ATOM 1407 C CA . SER A 1 176 ? -24.956 1.216 27.627 1.00 38.84 176 SER A CA 1
ATOM 1408 C C . SER A 1 176 ? -24.076 0.786 28.810 1.00 38.84 176 SER A C 1
ATOM 1410 O O . SER A 1 176 ? -23.945 -0.403 29.081 1.00 38.84 176 SER A O 1
ATOM 1412 N N . ASN A 1 177 ? -23.435 1.738 29.493 1.00 36.94 177 ASN A N 1
ATOM 1413 C CA . ASN A 1 177 ? -22.771 1.500 30.784 1.00 36.94 177 ASN A CA 1
ATOM 1414 C C . ASN A 1 177 ? -23.136 2.595 31.805 1.00 36.94 177 ASN A C 1
ATOM 1416 O O . ASN A 1 177 ? -22.302 3.016 32.605 1.00 36.94 177 ASN A O 1
ATOM 1420 N N . GLU A 1 178 ? -24.389 3.046 31.783 1.00 35.31 178 GLU A N 1
ATOM 1421 C CA . GLU A 1 178 ? -25.030 3.619 32.964 1.00 35.31 178 GLU A CA 1
ATOM 1422 C C . GLU A 1 178 ? -26.031 2.598 33.500 1.00 35.31 178 GLU A C 1
ATOM 1424 O O . GLU A 1 178 ? -26.819 2.009 32.764 1.00 35.31 178 GLU A O 1
ATOM 1429 N N . VAL A 1 179 ? -25.902 2.341 34.795 1.00 42.09 179 VAL A N 1
ATOM 1430 C CA . VAL A 1 179 ? -26.723 1.452 35.607 1.00 42.09 179 VAL A CA 1
ATOM 1431 C C . VAL A 1 179 ? -28.199 1.804 35.401 1.00 42.09 179 VAL A C 1
ATOM 1433 O O . VAL A 1 179 ? -28.671 2.806 35.929 1.00 42.09 179 VAL A O 1
ATOM 1436 N N . GLN A 1 180 ? -28.940 0.984 34.651 1.00 34.50 180 GLN A N 1
ATOM 1437 C CA . GLN A 1 180 ? -30.401 1.000 34.705 1.00 34.50 180 GLN A CA 1
ATOM 1438 C C . GLN A 1 180 ? -30.829 0.314 36.004 1.00 34.50 180 GLN A C 1
ATOM 1440 O O . GLN A 1 180 ? -30.903 -0.909 36.105 1.00 34.50 180 GLN A O 1
ATOM 1445 N N . THR A 1 181 ? -31.071 1.128 37.025 1.00 31.23 181 THR A N 1
ATOM 1446 C CA . THR A 1 181 ? -31.942 0.787 38.149 1.00 31.23 181 THR A CA 1
ATOM 1447 C C . THR A 1 181 ? -33.327 0.391 37.618 1.00 31.23 181 THR A C 1
ATOM 1449 O O . THR A 1 181 ? -33.862 1.087 36.753 1.00 31.23 181 THR A O 1
ATOM 1452 N N . PRO A 1 182 ? -33.948 -0.691 38.119 1.00 31.95 182 PRO A N 1
ATOM 1453 C CA . PRO A 1 182 ? -35.288 -1.074 37.707 1.00 31.95 182 PRO A CA 1
ATOM 1454 C C . PRO A 1 182 ? -36.300 -0.196 38.447 1.00 31.95 182 PRO A C 1
ATOM 1456 O O . PRO A 1 182 ? -36.531 -0.370 39.642 1.00 31.95 182 PRO A O 1
ATOM 1459 N N . THR A 1 183 ? -36.930 0.748 37.755 1.00 32.34 183 THR A N 1
ATOM 1460 C CA . THR A 1 183 ? -38.197 1.320 38.226 1.00 32.34 183 THR A CA 1
ATOM 1461 C C . THR A 1 183 ? -39.345 0.494 37.672 1.00 32.34 183 THR A C 1
ATOM 1463 O O . THR A 1 183 ? -39.695 0.571 36.500 1.00 32.34 183 THR A O 1
ATOM 1466 N N . SER A 1 184 ? -39.885 -0.328 38.564 1.00 35.78 184 SER A N 1
ATOM 1467 C CA . SER A 1 184 ? -41.188 -0.979 38.499 1.00 35.78 184 SER A CA 1
ATOM 1468 C C . SER A 1 184 ? -42.348 0.025 38.406 1.00 35.78 184 SER A C 1
ATOM 1470 O O . SER A 1 184 ? -42.279 1.058 39.077 1.00 35.78 184 SER A O 1
ATOM 1472 N N . LYS A 1 185 ? -43.442 -0.417 37.757 1.00 32.84 185 LYS A N 1
ATOM 1473 C CA . LYS A 1 185 ? -44.783 0.192 37.553 1.00 32.84 185 LYS A CA 1
ATOM 1474 C C . LYS A 1 185 ? -44.868 1.004 36.247 1.00 32.84 185 LYS A C 1
ATOM 1476 O O . LYS A 1 185 ? -44.138 1.970 36.098 1.00 32.84 185 LYS A O 1
ATOM 1481 N N . ASP A 1 186 ? -45.652 0.629 35.237 1.00 34.06 186 ASP A N 1
ATOM 1482 C CA . ASP A 1 186 ? -46.996 0.041 35.282 1.00 34.06 186 ASP A CA 1
ATOM 1483 C C . ASP A 1 186 ? -47.199 -1.213 34.412 1.00 34.06 186 ASP A C 1
ATOM 1485 O O . ASP A 1 186 ? -46.589 -1.405 33.362 1.00 34.06 186 ASP A O 1
ATOM 1489 N N . VAL A 1 187 ? -48.091 -2.057 34.926 1.00 38.34 187 VAL A N 1
ATOM 1490 C CA . VAL A 1 187 ? -48.703 -3.260 34.346 1.00 38.34 187 VAL A CA 1
ATOM 1491 C C . VAL A 1 187 ? -49.977 -2.849 33.578 1.00 38.34 187 VAL A C 1
ATOM 1493 O O . VAL A 1 187 ? -50.501 -1.771 33.849 1.00 38.34 187 VAL A O 1
ATOM 1496 N N . SER A 1 188 ? -50.498 -3.748 32.721 1.00 33.41 188 SER A N 1
ATOM 1497 C CA . SER A 1 188 ? -51.776 -3.717 31.956 1.00 33.41 188 SER A CA 1
ATOM 1498 C C . SER A 1 188 ? -51.574 -3.225 30.509 1.00 33.41 188 SER A C 1
ATOM 1500 O O . SER A 1 188 ? -51.227 -2.073 30.294 1.00 33.41 188 SER A O 1
ATOM 1502 N N . ASP A 1 189 ? -51.709 -3.988 29.422 1.00 37.88 189 ASP A N 1
ATOM 1503 C CA . ASP A 1 189 ? -52.297 -5.302 29.157 1.00 37.88 189 ASP A CA 1
ATOM 1504 C C . ASP A 1 189 ? -51.710 -5.864 27.850 1.00 37.88 189 ASP A C 1
ATOM 1506 O O . ASP A 1 189 ? -51.597 -5.119 26.873 1.00 37.88 189 ASP A O 1
ATOM 1510 N N . LYS A 1 190 ? -51.397 -7.171 27.842 1.00 33.94 190 LYS A N 1
ATOM 1511 C CA . LYS A 1 190 ? -51.382 -8.143 26.717 1.00 33.94 190 LYS A CA 1
ATOM 1512 C C . LYS A 1 190 ? -50.301 -9.205 26.941 1.00 33.94 190 LYS A C 1
ATOM 1514 O O . LYS A 1 190 ? -49.252 -9.199 26.304 1.00 33.94 190 LYS A O 1
ATOM 1519 N N . GLU A 1 191 ? -50.588 -10.140 27.840 1.00 35.19 191 GLU A N 1
ATOM 1520 C CA . GLU A 1 191 ? -50.064 -11.500 27.720 1.00 35.19 191 GLU A CA 1
ATOM 1521 C C . GLU A 1 191 ? -51.043 -12.354 26.901 1.00 35.19 191 GLU A C 1
ATOM 1523 O O . GLU A 1 191 ? -52.252 -12.116 26.926 1.00 35.19 191 GLU A O 1
ATOM 1528 N N . ILE A 1 192 ? -50.469 -13.394 26.284 1.00 36.09 192 ILE A N 1
ATOM 1529 C CA . ILE A 1 192 ? -51.051 -14.612 25.690 1.00 36.09 192 ILE A CA 1
ATOM 1530 C C . ILE A 1 192 ? -50.979 -14.650 24.144 1.00 36.09 192 ILE A C 1
ATOM 1532 O O . ILE A 1 192 ? -51.591 -13.832 23.464 1.00 36.09 192 ILE A O 1
ATOM 1536 N N . ASN A 1 193 ? -50.257 -15.675 23.645 1.00 34.69 193 ASN A N 1
ATOM 1537 C CA . ASN A 1 193 ? -49.856 -16.037 22.264 1.00 34.69 193 ASN A CA 1
ATOM 1538 C C . ASN A 1 193 ? -48.696 -15.198 21.685 1.00 34.69 193 ASN A C 1
ATOM 1540 O O . ASN A 1 193 ? -48.854 -14.012 21.449 1.00 34.69 193 ASN A O 1
ATOM 1544 N N . ASP A 1 194 ? -47.466 -15.678 21.463 1.00 36.38 194 ASP A N 1
ATOM 1545 C CA . ASP A 1 194 ? -47.048 -16.945 20.846 1.00 36.38 194 ASP A CA 1
ATOM 1546 C C . ASP A 1 194 ? -45.655 -17.388 21.354 1.00 36.38 194 ASP A C 1
ATOM 1548 O O . ASP A 1 194 ? -44.622 -17.121 20.734 1.00 36.38 194 ASP A O 1
ATOM 1552 N N . GLN A 1 195 ? -45.610 -18.100 22.483 1.00 37.41 195 GLN A N 1
ATOM 1553 C CA . GLN A 1 195 ? -44.391 -18.741 23.005 1.00 37.41 195 GLN A CA 1
ATOM 1554 C C . GLN A 1 195 ? -44.333 -20.246 22.672 1.00 37.41 195 GLN A C 1
ATOM 1556 O O . GLN A 1 195 ? -43.784 -21.041 23.426 1.00 37.41 195 GLN A O 1
ATOM 1561 N N . GLU A 1 196 ? -44.880 -20.641 21.518 1.00 36.50 196 GLU A N 1
ATOM 1562 C CA . GLU A 1 196 ? -45.031 -22.046 21.107 1.00 36.50 196 GLU A CA 1
ATOM 1563 C C . GLU A 1 196 ? -44.379 -22.344 19.741 1.00 36.50 196 GLU A C 1
ATOM 1565 O O . GLU A 1 196 ? -44.906 -23.069 18.903 1.00 36.50 196 GLU A O 1
ATOM 1570 N N . LYS A 1 197 ? -43.200 -21.765 19.476 1.00 36.31 197 LYS A N 1
ATOM 1571 C CA . LYS A 1 197 ? -42.415 -22.093 18.267 1.00 36.31 197 LYS A CA 1
ATOM 1572 C C . LYS A 1 197 ? -40.920 -22.268 18.513 1.00 36.31 197 LYS A C 1
ATOM 1574 O O . LYS A 1 197 ? -40.094 -22.022 17.638 1.00 36.31 197 LYS A O 1
ATOM 1579 N N . TYR A 1 198 ? -40.580 -22.721 19.715 1.00 34.69 198 TYR A N 1
ATOM 1580 C CA . TYR A 1 198 ? -39.212 -23.030 20.118 1.00 34.69 198 TYR A CA 1
ATOM 1581 C C . TYR A 1 198 ? -39.160 -24.385 20.835 1.00 34.69 198 TYR A C 1
ATOM 1583 O O . TYR A 1 198 ? -38.758 -24.439 21.989 1.00 34.69 198 TYR A O 1
ATOM 1591 N N . ASN A 1 199 ? -39.637 -25.469 20.195 1.00 35.75 199 ASN A N 1
ATOM 1592 C CA . ASN A 1 199 ? -39.336 -26.834 20.667 1.00 35.75 199 ASN A CA 1
ATOM 1593 C C . ASN A 1 199 ? -39.599 -28.015 19.702 1.00 35.75 199 ASN A C 1
ATOM 1595 O O . ASN A 1 199 ? -39.697 -29.141 20.172 1.00 35.75 199 ASN A O 1
ATOM 1599 N N . ASP A 1 200 ? -39.653 -27.820 18.376 1.00 34.66 200 ASP A N 1
ATOM 1600 C CA . ASP A 1 200 ? -40.016 -28.916 17.441 1.00 34.66 200 ASP A CA 1
ATOM 1601 C C . ASP A 1 200 ? -38.947 -29.249 16.375 1.00 34.66 200 ASP A C 1
ATOM 1603 O O . ASP A 1 200 ? -39.248 -29.719 15.283 1.00 34.66 200 ASP A O 1
ATOM 1607 N N . GLY A 1 201 ? -37.667 -28.971 16.658 1.00 36.22 201 GLY A N 1
ATOM 1608 C CA . GLY A 1 201 ? -36.564 -29.184 15.699 1.00 36.22 201 GLY A CA 1
ATOM 1609 C C . GLY A 1 201 ? -35.439 -30.111 16.162 1.00 36.22 201 GLY A C 1
ATOM 1610 O O . GLY A 1 201 ? -34.505 -30.367 15.406 1.00 36.22 201 GLY A O 1
ATOM 1611 N N . VAL A 1 202 ? -35.493 -30.609 17.397 1.00 40.69 202 VAL A N 1
ATOM 1612 C CA . VAL A 1 202 ? -34.467 -31.484 17.975 1.00 40.69 202 VAL A CA 1
ATOM 1613 C C . VAL A 1 202 ? -35.195 -32.698 18.535 1.00 40.69 202 VAL A C 1
ATOM 1615 O O . VAL A 1 202 ? -36.055 -32.527 19.384 1.00 40.69 202 VAL A O 1
ATOM 1618 N N . PHE A 1 203 ? -34.831 -33.894 18.062 1.00 36.78 203 PHE A N 1
ATOM 1619 C CA . PHE A 1 203 ? -35.451 -35.213 18.301 1.00 36.78 203 PHE A CA 1
ATOM 1620 C C . PHE A 1 203 ? -36.536 -35.654 17.314 1.00 36.78 203 PHE A C 1
ATOM 1622 O O . PHE A 1 203 ? -37.721 -35.625 17.620 1.00 36.78 203 PHE A O 1
ATOM 1629 N N . LYS A 1 204 ? -36.095 -36.211 16.179 1.00 37.62 204 LYS A N 1
ATOM 1630 C CA . LYS A 1 204 ? -36.566 -37.509 15.649 1.00 37.62 204 LYS A CA 1
ATOM 1631 C C . LYS A 1 204 ? -35.851 -37.805 14.334 1.00 37.62 204 LYS A C 1
ATOM 1633 O O . LYS A 1 204 ? -36.351 -37.452 13.285 1.00 37.62 204 LYS A O 1
ATOM 1638 N N . PHE A 1 205 ? -34.682 -38.435 14.389 1.00 36.62 205 PHE A N 1
ATOM 1639 C CA . PHE A 1 205 ? -34.208 -39.332 13.325 1.00 36.62 205 PHE A CA 1
ATOM 1640 C C . PHE A 1 205 ? -33.126 -40.241 13.913 1.00 36.62 205 PHE A C 1
ATOM 1642 O O . PHE A 1 205 ? -31.946 -40.161 13.595 1.00 36.62 205 PHE A O 1
ATOM 1649 N N . HIS A 1 206 ? -33.559 -41.091 14.841 1.00 32.69 206 HIS A N 1
ATOM 1650 C CA . HIS A 1 206 ? -32.935 -42.384 15.057 1.00 32.69 206 HIS A CA 1
ATOM 1651 C C . HIS A 1 206 ? -34.045 -43.397 15.365 1.00 32.69 206 HIS A C 1
ATOM 1653 O O . HIS A 1 206 ? -34.718 -43.299 16.385 1.00 32.69 206 HIS A O 1
ATOM 1659 N N . GLU A 1 207 ? -34.167 -44.353 14.442 1.00 35.22 207 GLU A N 1
ATOM 1660 C CA . GLU A 1 207 ? -34.367 -45.780 14.717 1.00 35.22 207 GLU A CA 1
ATOM 1661 C C . GLU A 1 207 ? -35.787 -46.388 14.729 1.00 35.22 207 GLU A C 1
ATOM 1663 O O . GLU A 1 207 ? -36.726 -45.875 15.330 1.00 35.22 207 GLU A O 1
ATOM 1668 N N . SER A 1 208 ? -35.844 -47.582 14.110 1.00 34.31 208 SER A N 1
ATOM 1669 C CA . SER A 1 208 ? -36.936 -48.570 14.012 1.00 34.31 208 SER A CA 1
ATOM 1670 C C . SER A 1 208 ? -37.965 -48.298 12.904 1.00 34.31 208 SER A C 1
ATOM 1672 O O . SER A 1 208 ? -38.655 -47.291 12.930 1.00 34.31 208 SER A O 1
ATOM 1674 N N . SER A 1 209 ? -38.179 -49.131 11.878 1.00 40.75 209 SER A N 1
ATOM 1675 C CA . SER A 1 209 ? -38.186 -50.608 11.759 1.00 40.75 209 SER A CA 1
ATOM 1676 C C . SER A 1 209 ? -38.198 -50.936 10.241 1.00 40.75 209 SER A C 1
ATOM 1678 O O . SER A 1 209 ? -38.807 -50.193 9.481 1.00 40.75 209 SER A O 1
ATOM 1680 N N . ARG A 1 210 ? -37.329 -51.790 9.679 1.00 35.66 210 ARG A N 1
ATOM 1681 C CA . ARG A 1 210 ? -37.360 -53.270 9.584 1.00 35.66 210 ARG A CA 1
ATOM 1682 C C . ARG A 1 210 ? -38.621 -53.841 8.891 1.00 35.66 210 ARG A C 1
ATOM 1684 O O . ARG A 1 210 ? -39.717 -53.543 9.352 1.00 35.66 210 ARG A O 1
ATOM 1691 N N . THR A 1 211 ? -38.371 -54.747 7.919 1.00 36.66 211 THR A N 1
ATOM 1692 C CA . THR A 1 211 ? -39.251 -55.809 7.331 1.00 36.66 211 THR A CA 1
ATOM 1693 C C . THR A 1 211 ? -40.377 -55.304 6.397 1.00 36.66 211 THR A C 1
ATOM 1695 O O . THR A 1 211 ? -41.019 -54.324 6.737 1.00 36.66 211 THR A O 1
ATOM 1698 N N . ASP A 1 212 ? -40.626 -55.774 5.161 1.00 41.25 212 ASP A N 1
ATOM 1699 C CA . ASP A 1 212 ? -40.537 -57.089 4.479 1.00 41.25 212 ASP A CA 1
ATOM 1700 C C . ASP A 1 212 ? -40.418 -56.885 2.936 1.00 41.25 212 ASP A C 1
ATOM 1702 O O . ASP A 1 212 ? -40.848 -55.856 2.421 1.00 41.25 212 ASP A O 1
ATOM 1706 N N . GLU A 1 213 ? -39.590 -57.640 2.205 1.00 42.16 213 GLU A N 1
ATOM 1707 C CA . GLU A 1 213 ? -39.875 -58.854 1.395 1.00 42.16 213 GLU A CA 1
ATOM 1708 C C . GLU A 1 213 ? -40.430 -58.669 -0.038 1.00 42.16 213 GLU A C 1
ATOM 1710 O O . GLU A 1 213 ? -41.418 -57.994 -0.299 1.00 42.16 213 GLU A O 1
ATOM 1715 N N . SER A 1 214 ? -39.808 -59.471 -0.912 1.00 36.94 214 SER A N 1
ATOM 1716 C CA . SER A 1 214 ? -40.323 -60.159 -2.106 1.00 36.94 214 SER A CA 1
ATOM 1717 C C . SER A 1 214 ? -40.495 -59.403 -3.435 1.00 36.94 214 SER A C 1
ATOM 1719 O O . SER A 1 214 ? -41.317 -58.514 -3.597 1.00 36.94 214 SER A O 1
ATOM 1721 N N . GLU A 1 215 ? -39.679 -59.871 -4.384 1.00 40.56 215 GLU A N 1
ATOM 1722 C CA . GLU A 1 215 ? -40.053 -60.357 -5.720 1.00 40.56 215 GLU A CA 1
ATOM 1723 C C . GLU A 1 215 ? -40.790 -59.429 -6.701 1.00 40.56 215 GLU A C 1
ATOM 1725 O O . GLU A 1 215 ? -41.959 -59.081 -6.556 1.00 40.56 215 GLU A O 1
ATOM 1730 N N . GLY A 1 216 ? -40.073 -59.156 -7.795 1.00 40.53 216 GLY A N 1
ATOM 1731 C CA . GLY A 1 216 ? -40.541 -58.589 -9.054 1.00 40.53 216 GLY A CA 1
ATOM 1732 C C . GLY A 1 216 ? -39.375 -58.444 -10.018 1.00 40.53 216 GLY A C 1
ATOM 1733 O O . GLY A 1 216 ? -38.722 -57.381 -9.961 1.00 40.53 216 GLY A O 1
#

Foldseek 3Di:
DDDPPPPPPPDDPVNVVVVVVVVVVVLVVVLVVLVCVCLDPVVLVVLVVVLVVLVVLLVCLVVVHDPVSVVVSLVVLVVLLVVLVVVLVSVCSNCPVVRQVVDPLSVVSVVLSVVLVVLNVVLVVLVPDPDPVSVVVNSVSVNVSSVSSNVSSVVVSVVSVVCNVPVVCVVVPPDPPDDPDDDDDDDDDDDDDDPDDPDDDPDDDDDDDDDDDDDD

Radius of gyration: 30.62 Å; chains: 1; bounding box: 79×73×83 Å